Protein AF-0000000084686269 (afdb_homodimer)

Structure (mmCIF, N/CA/C/O backbone):
data_AF-0000000084686269-model_v1
#
loop_
_entity.id
_entity.type
_entity.pdbx_description
1 polymer 'Ester cyclase'
#
loop_
_atom_site.group_PDB
_atom_site.id
_atom_site.type_symbol
_atom_site.label_atom_id
_atom_site.label_alt_id
_atom_site.label_comp_id
_atom_site.label_asym_id
_atom_site.label_entity_id
_atom_site.label_seq_id
_atom_site.pdbx_PDB_ins_code
_atom_site.Cartn_x
_atom_site.Cartn_y
_atom_site.Cartn_z
_atom_site.occupancy
_atom_site.B_iso_or_equiv
_atom_site.auth_seq_id
_atom_site.auth_comp_id
_atom_site.auth_asym_id
_atom_site.auth_atom_id
_atom_site.pdbx_PDB_model_num
ATOM 1 N N . MET A 1 1 ? 24.312 9.367 2.143 1 70.44 1 MET A N 1
ATOM 2 C CA . MET A 1 1 ? 23.281 9.992 1.316 1 70.44 1 MET A CA 1
ATOM 3 C C . MET A 1 1 ? 21.922 9.328 1.548 1 70.44 1 MET A C 1
ATOM 5 O O . MET A 1 1 ? 20.938 10.016 1.805 1 70.44 1 MET A O 1
ATOM 9 N N . SER A 1 2 ? 22.016 8.039 1.774 1 86.06 2 SER A N 1
ATOM 10 C CA . SER A 1 2 ? 20.766 7.332 1.997 1 86.06 2 SER A CA 1
ATOM 11 C C . SER A 1 2 ? 20.219 7.586 3.4 1 86.06 2 SER A C 1
ATOM 13 O O . SER A 1 2 ? 19.031 7.883 3.572 1 86.06 2 SER A O 1
ATOM 15 N N . GLU A 1 3 ? 21.141 7.805 4.383 1 93.5 3 GLU A N 1
ATOM 16 C CA . GLU A 1 3 ? 20.688 7.988 5.758 1 93.5 3 GLU A CA 1
ATOM 17 C C . GLU A 1 3 ? 20.156 9.406 5.98 1 93.5 3 GLU A C 1
ATOM 19 O O . GLU A 1 3 ? 19.234 9.609 6.77 1 93.5 3 GLU A O 1
ATOM 24 N N . VAL A 1 4 ? 20.828 10.352 5.289 1 96.12 4 VAL A N 1
ATOM 25 C CA . VAL A 1 4 ? 20.344 11.727 5.375 1 96.12 4 VAL A CA 1
ATOM 26 C C . VAL A 1 4 ? 18.922 11.82 4.836 1 96.12 4 VAL A C 1
ATOM 28 O O . VAL A 1 4 ? 18.062 12.445 5.457 1 96.12 4 VAL A O 1
ATOM 31 N N . ASN A 1 5 ? 18.672 11.227 3.672 1 97.75 5 ASN A N 1
ATOM 32 C CA . ASN A 1 5 ? 17.328 11.219 3.094 1 97.75 5 ASN A CA 1
ATOM 33 C C . ASN A 1 5 ? 16.328 10.539 4.016 1 97.75 5 ASN A C 1
ATOM 35 O O . ASN A 1 5 ? 15.195 11.008 4.16 1 97.75 5 ASN A O 1
ATOM 39 N N . LYS A 1 6 ? 16.75 9.414 4.609 1 98.25 6 LYS A N 1
ATOM 40 C CA . LYS A 1 6 ? 15.867 8.711 5.551 1 98.25 6 LYS A CA 1
ATOM 41 C C . LYS A 1 6 ? 15.484 9.617 6.715 1 98.25 6 LYS A C 1
ATOM 43 O O . LYS A 1 6 ? 14.328 9.625 7.145 1 98.25 6 LYS A O 1
ATOM 48 N N . LYS A 1 7 ? 16.438 10.305 7.25 1 98 7 LYS A N 1
ATOM 49 C CA . LYS A 1 7 ? 16.188 11.219 8.359 1 98 7 LYS A CA 1
ATOM 50 C C . LYS A 1 7 ? 15.203 12.312 7.957 1 98 7 LYS A C 1
ATOM 52 O O . LYS A 1 7 ? 14.328 12.68 8.742 1 98 7 LYS A O 1
ATOM 57 N N . ILE A 1 8 ? 15.352 12.852 6.754 1 98.19 8 ILE A N 1
ATOM 58 C CA . ILE A 1 8 ? 14.453 13.883 6.242 1 98.19 8 ILE A CA 1
ATOM 59 C C . ILE A 1 8 ? 13.023 13.336 6.203 1 98.19 8 ILE A C 1
ATOM 61 O O . ILE A 1 8 ? 12.086 14.023 6.617 1 98.19 8 ILE A O 1
ATOM 65 N N . VAL A 1 9 ? 12.852 12.117 5.766 1 98.56 9 VAL A N 1
ATOM 66 C CA . VAL A 1 9 ? 11.531 11.492 5.691 1 98.56 9 VAL A CA 1
ATOM 67 C C . VAL A 1 9 ? 10.961 11.328 7.094 1 98.56 9 VAL A C 1
ATOM 69 O O . VAL A 1 9 ? 9.789 11.641 7.332 1 98.56 9 VAL A O 1
ATOM 72 N N . ARG A 1 10 ? 11.781 10.844 8.023 1 98.31 10 ARG A N 1
ATOM 73 C CA . ARG A 1 10 ? 11.305 10.688 9.398 1 98.31 10 ARG A CA 1
ATOM 74 C C . ARG A 1 10 ? 10.891 12.031 9.984 1 98.31 10 ARG A C 1
ATOM 76 O O . ARG A 1 10 ? 9.906 12.117 10.727 1 98.31 10 ARG A O 1
ATOM 83 N N . GLU A 1 11 ? 11.617 13.07 9.648 1 98.19 11 GLU A N 1
ATOM 84 C CA . GLU A 1 11 ? 11.289 14.414 10.133 1 98.19 11 GLU A CA 1
ATOM 85 C C . GLU A 1 11 ? 9.953 14.891 9.578 1 98.19 11 GLU A C 1
ATOM 87 O O . GLU A 1 11 ? 9.18 15.539 10.281 1 98.19 11 GLU A O 1
ATOM 92 N N . PHE A 1 12 ? 9.742 14.617 8.289 1 98.56 12 PHE A N 1
ATOM 93 C CA . PHE A 1 12 ? 8.469 14.992 7.68 1 98.56 12 PHE A CA 1
ATOM 94 C C . PHE A 1 12 ? 7.301 14.367 8.43 1 98.56 12 PHE A C 1
ATOM 96 O O . PHE A 1 12 ? 6.359 15.062 8.82 1 98.56 12 PHE A O 1
ATOM 103 N N . PHE A 1 13 ? 7.363 13.094 8.719 1 97.94 13 PHE A N 1
ATOM 104 C CA . PHE A 1 13 ? 6.27 12.398 9.391 1 97.94 13 PHE A CA 1
ATOM 105 C C . PHE A 1 13 ? 6.164 12.836 10.844 1 97.94 13 PHE A C 1
ATOM 107 O O . PHE A 1 13 ? 5.062 12.914 11.398 1 97.94 13 PHE A O 1
ATOM 114 N N . ALA A 1 14 ? 7.32 13.125 11.492 1 97.5 14 ALA A N 1
ATOM 115 C CA . ALA A 1 14 ? 7.285 13.648 12.852 1 97.5 14 ALA A CA 1
ATOM 116 C C . ALA A 1 14 ? 6.555 14.984 12.906 1 97.5 14 ALA A C 1
ATOM 118 O O . ALA A 1 14 ? 5.762 15.227 13.82 1 97.5 14 ALA A O 1
ATOM 119 N N . ALA A 1 15 ? 6.824 15.836 11.938 1 97.69 15 ALA A N 1
ATOM 120 C CA . ALA A 1 15 ? 6.137 17.109 11.844 1 97.69 15 ALA A CA 1
ATOM 121 C C . ALA A 1 15 ? 4.637 16.922 11.648 1 97.69 15 ALA A C 1
ATOM 123 O O . ALA A 1 15 ? 3.822 17.594 12.281 1 97.69 15 ALA A O 1
ATOM 124 N N . MET A 1 16 ? 4.266 16.016 10.781 1 96.25 16 MET A N 1
ATOM 125 C CA . MET A 1 16 ? 2.867 15.703 10.508 1 96.25 16 MET A CA 1
ATOM 126 C C . MET A 1 16 ? 2.158 15.227 11.773 1 96.25 16 MET A C 1
ATOM 128 O O . MET A 1 16 ? 1.099 15.75 12.125 1 96.25 16 MET A O 1
ATOM 132 N N . ASP A 1 17 ? 2.764 14.297 12.469 1 95.44 17 ASP A N 1
ATOM 133 C CA . ASP A 1 17 ? 2.156 13.688 13.641 1 95.44 17 ASP A CA 1
ATOM 134 C C . ASP A 1 17 ? 1.976 14.711 14.766 1 95.44 17 ASP A C 1
ATOM 136 O O . ASP A 1 17 ? 1.055 14.594 15.57 1 95.44 17 ASP A O 1
ATOM 140 N N . SER A 1 18 ? 2.801 15.742 14.805 1 95.31 18 SER A N 1
ATOM 141 C CA . SER A 1 18 ? 2.762 16.766 15.844 1 95.31 18 SER A CA 1
ATOM 142 C C . SER A 1 18 ? 2.057 18.031 15.352 1 95.31 18 SER A C 1
ATOM 144 O O . SER A 1 18 ? 2.113 19.062 16.016 1 95.31 18 SER A O 1
ATOM 146 N N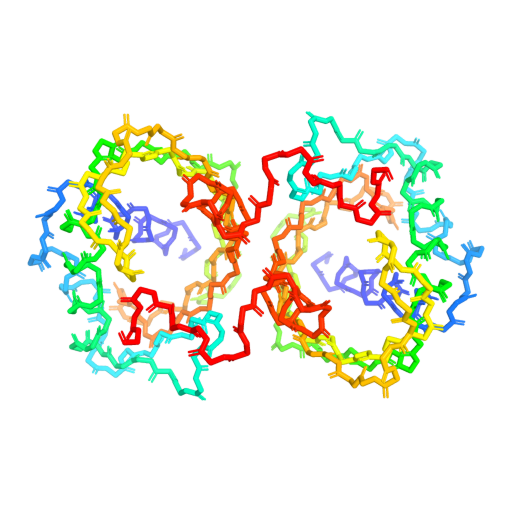 . LYS A 1 19 ? 1.555 17.953 14.172 1 94.75 19 LYS A N 1
ATOM 147 C CA . LYS A 1 19 ? 0.79 19.031 13.555 1 94.75 19 LYS A CA 1
ATOM 148 C C . LYS A 1 19 ? 1.637 20.297 13.422 1 94.75 19 LYS A C 1
ATOM 150 O O . LYS A 1 19 ? 1.14 21.406 13.617 1 94.75 19 LYS A O 1
ATOM 155 N N . ARG A 1 20 ? 2.885 20.109 13.273 1 97.19 20 ARG A N 1
ATOM 156 C CA . ARG A 1 20 ? 3.779 21.219 12.945 1 97.19 20 ARG A CA 1
ATOM 157 C C . ARG A 1 20 ? 3.766 21.5 11.445 1 97.19 20 ARG A C 1
ATOM 159 O O . ARG A 1 20 ? 4.727 21.188 10.734 1 97.19 20 ARG A O 1
ATOM 166 N N . PHE A 1 21 ? 2.74 22.141 10.984 1 97.19 21 PHE A N 1
ATOM 167 C CA . PHE A 1 21 ? 2.43 22.25 9.562 1 97.19 21 PHE A CA 1
ATOM 168 C C . PHE A 1 21 ? 3.465 23.109 8.852 1 97.19 21 PHE A C 1
ATOM 170 O O . PHE A 1 21 ? 3.795 22.859 7.688 1 97.19 21 PHE A O 1
ATOM 177 N N . ASP A 1 22 ? 3.969 24.141 9.516 1 97.88 22 ASP A N 1
ATOM 178 C CA . ASP A 1 22 ? 5.004 24.953 8.891 1 97.88 22 ASP A CA 1
ATOM 179 C C . ASP A 1 22 ? 6.262 24.125 8.625 1 97.88 22 ASP A C 1
ATOM 181 O O . ASP A 1 22 ? 6.855 24.234 7.547 1 97.88 22 ASP A O 1
ATOM 185 N N . ASP A 1 23 ? 6.664 23.328 9.602 1 98.12 23 ASP A N 1
ATOM 186 C CA . ASP A 1 23 ? 7.812 22.438 9.438 1 98.12 23 ASP A CA 1
ATOM 187 C C . ASP A 1 23 ? 7.586 21.453 8.297 1 98.12 23 ASP A C 1
ATOM 189 O O . ASP A 1 23 ? 8.484 21.188 7.5 1 98.12 23 ASP A O 1
ATOM 193 N N . MET A 1 24 ? 6.383 20.859 8.234 1 98 24 MET A N 1
ATOM 194 C CA . MET A 1 24 ? 6.023 19.938 7.16 1 98 24 MET A CA 1
ATOM 195 C C . MET A 1 24 ? 6.18 20.594 5.797 1 98 24 MET A C 1
ATOM 197 O O . MET A 1 24 ? 6.816 20.047 4.898 1 98 24 MET A O 1
ATOM 201 N N . ARG A 1 25 ? 5.566 21.75 5.719 1 98.38 25 ARG A N 1
ATOM 202 C CA . ARG A 1 25 ? 5.574 22.484 4.461 1 98.38 25 ARG A CA 1
ATOM 203 C C . ARG A 1 25 ? 7 22.797 4.012 1 98.38 25 ARG A C 1
ATOM 205 O O . ARG A 1 25 ? 7.312 22.719 2.822 1 98.38 25 ARG A O 1
ATOM 212 N N . ASP A 1 26 ? 7.855 23.141 4.918 1 98.38 26 ASP A N 1
ATOM 213 C CA . ASP A 1 26 ? 9.234 23.5 4.629 1 98.38 26 ASP A CA 1
ATOM 214 C C . ASP A 1 26 ? 10.023 22.312 4.102 1 98.38 26 ASP A C 1
ATOM 216 O O . ASP A 1 26 ? 11.102 22.469 3.523 1 98.38 26 ASP A O 1
ATOM 220 N N . LEU A 1 27 ? 9.523 21.109 4.312 1 98.75 27 LEU A N 1
ATOM 221 C CA . LEU A 1 27 ? 10.211 19.891 3.875 1 98.75 27 LEU A CA 1
ATOM 222 C C . LEU A 1 27 ? 9.703 19.438 2.512 1 98.75 27 LEU A C 1
ATOM 224 O O . LEU A 1 27 ? 10.18 18.453 1.963 1 98.75 27 LEU A O 1
ATOM 228 N N . LEU A 1 28 ? 8.781 20.172 1.937 1 98.81 28 LEU A N 1
ATOM 229 C CA . LEU A 1 28 ? 8.273 19.875 0.599 1 98.81 28 LEU A CA 1
ATOM 230 C C . LEU A 1 28 ? 8.922 20.797 -0.435 1 98.81 28 LEU A C 1
ATOM 232 O O . LEU A 1 28 ? 9.016 22 -0.223 1 98.81 28 LEU A O 1
ATOM 236 N N . HIS A 1 29 ? 9.375 20.25 -1.506 1 98.81 29 HIS A N 1
ATOM 237 C CA . HIS A 1 29 ? 9.922 21 -2.623 1 98.81 29 HIS A CA 1
ATOM 238 C C . HIS A 1 29 ? 8.852 21.859 -3.283 1 98.81 29 HIS A C 1
ATOM 240 O O . HIS A 1 29 ? 7.688 21.469 -3.359 1 98.81 29 HIS A O 1
ATOM 246 N N . PRO A 1 30 ? 9.164 23.047 -3.863 1 98.44 30 PRO A N 1
ATOM 247 C CA . PRO A 1 30 ? 8.18 23.875 -4.551 1 98.44 30 PRO A CA 1
ATOM 248 C C . PRO A 1 30 ? 7.488 23.141 -5.703 1 98.44 30 PRO A C 1
ATOM 250 O O . PRO A 1 30 ? 6.328 23.422 -6.012 1 98.44 30 PRO A O 1
ATOM 253 N N . ASP A 1 31 ? 8.156 22.188 -6.289 1 98.44 31 ASP A N 1
ATOM 254 C CA . ASP A 1 31 ? 7.602 21.422 -7.398 1 98.44 31 ASP A CA 1
ATOM 255 C C . ASP A 1 31 ? 7.082 20.062 -6.918 1 98.44 31 ASP A C 1
ATOM 257 O O . ASP A 1 31 ? 7 19.109 -7.699 1 98.44 31 ASP A O 1
ATOM 261 N N . HIS A 1 32 ? 6.816 19.969 -5.672 1 98.69 32 HIS A N 1
ATOM 262 C CA . HIS A 1 32 ? 6.375 18.719 -5.035 1 98.69 32 HIS A CA 1
ATOM 263 C C . HIS A 1 32 ? 5.145 18.156 -5.734 1 98.69 32 HIS A C 1
ATOM 265 O O . HIS A 1 32 ? 4.227 18.906 -6.086 1 98.69 32 HIS A O 1
ATOM 271 N N . LEU A 1 33 ? 5.121 16.812 -5.93 1 98.44 33 LEU A N 1
ATOM 272 C CA . LEU A 1 33 ? 3.977 16.047 -6.426 1 98.44 33 LEU A CA 1
ATOM 273 C C . LEU A 1 33 ? 3.682 14.859 -5.527 1 98.44 33 LEU A C 1
ATOM 275 O O . LEU A 1 33 ? 4.586 14.086 -5.191 1 98.44 33 LEU A O 1
ATOM 279 N N . PHE A 1 34 ? 2.455 14.789 -5.121 1 97.56 34 PHE A N 1
ATOM 280 C CA . PHE A 1 34 ? 2.006 13.711 -4.246 1 97.56 34 PHE A CA 1
ATOM 281 C C . PHE A 1 34 ? 1.005 12.812 -4.965 1 97.56 34 PHE A C 1
ATOM 283 O O . PHE A 1 34 ? -0.113 13.242 -5.266 1 97.56 34 PHE A O 1
ATOM 290 N N . HIS A 1 35 ? 1.422 11.555 -5.246 1 94.94 35 HIS A N 1
ATOM 291 C CA . HIS A 1 35 ? 0.573 10.555 -5.883 1 94.94 35 HIS A CA 1
ATOM 292 C C . HIS A 1 35 ? -0.172 9.727 -4.848 1 94.94 35 HIS A C 1
ATOM 294 O O . HIS A 1 35 ? 0.408 8.828 -4.23 1 94.94 35 HIS A O 1
ATOM 300 N N . LEU A 1 36 ? -1.434 10.055 -4.598 1 86.38 36 LEU A N 1
ATOM 301 C CA . LEU A 1 36 ? -2.316 9.344 -3.68 1 86.38 36 LEU A CA 1
ATOM 302 C C . LEU A 1 36 ? -3.133 8.289 -4.422 1 86.38 36 LEU A C 1
ATOM 304 O O . LEU A 1 36 ? -3.549 8.5 -5.562 1 86.38 36 LEU A O 1
ATOM 308 N N . PRO A 1 37 ? -3.328 7.152 -3.676 1 78 37 PRO A N 1
ATOM 309 C CA . PRO A 1 37 ? -4.215 6.176 -4.309 1 78 37 PRO A CA 1
ATOM 310 C C . PRO A 1 37 ? -5.574 6.77 -4.676 1 78 37 PRO A C 1
ATOM 312 O O . PRO A 1 37 ? -6.121 7.582 -3.928 1 78 37 PRO A O 1
ATOM 315 N N . MET A 1 38 ? -6.133 6.488 -5.801 1 70.62 38 MET A N 1
ATOM 316 C CA . MET A 1 38 ? -7.461 6.828 -6.297 1 70.62 38 MET A CA 1
ATOM 317 C C . MET A 1 38 ? -7.492 8.258 -6.836 1 70.62 38 MET A C 1
ATOM 319 O O . MET A 1 38 ? -8.461 8.656 -7.488 1 70.62 38 MET A O 1
ATOM 323 N N . ALA A 1 39 ? -6.371 9.078 -6.469 1 77.5 39 ALA A N 1
ATOM 324 C CA . ALA A 1 39 ? -6.348 10.422 -7.043 1 77.5 39 ALA A CA 1
ATOM 325 C C . ALA A 1 39 ? -6.039 10.367 -8.539 1 77.5 39 ALA A C 1
ATOM 327 O O . ALA A 1 39 ? -5.148 9.633 -8.969 1 77.5 39 ALA A O 1
ATOM 328 N N . LYS A 1 40 ? -6.762 11.086 -9.312 1 79.5 40 LYS A N 1
ATOM 329 C CA . LYS A 1 40 ? -6.586 11.094 -10.766 1 79.5 40 LYS A CA 1
ATOM 330 C C . LYS A 1 40 ? -5.297 11.812 -11.156 1 79.5 40 LYS A C 1
ATOM 332 O O . LYS A 1 40 ? -4.648 11.438 -12.133 1 79.5 40 LYS A O 1
ATOM 337 N N . GLU A 1 41 ? -4.988 12.836 -10.422 1 89.19 41 GLU A N 1
ATOM 338 C CA . GLU A 1 41 ? -3.783 13.633 -10.633 1 89.19 41 GLU A CA 1
ATOM 339 C C . GLU A 1 41 ? -3.01 13.812 -9.328 1 89.19 41 GLU A C 1
ATOM 341 O O . GLU A 1 41 ? -3.6 13.828 -8.25 1 89.19 41 GLU A O 1
ATOM 346 N N . PRO A 1 42 ? -1.721 13.922 -9.5 1 95 42 PRO A N 1
ATOM 347 C CA . PRO A 1 42 ? -0.965 14.188 -8.273 1 95 42 PRO A CA 1
ATOM 348 C C . PRO A 1 42 ? -1.319 15.531 -7.645 1 95 42 PRO A C 1
ATOM 350 O O . PRO A 1 42 ? -1.67 16.484 -8.352 1 95 42 PRO A O 1
ATOM 353 N N . LEU A 1 43 ? -1.253 15.586 -6.355 1 95.12 43 LEU A N 1
ATOM 354 C CA . LEU A 1 43 ? -1.426 16.828 -5.629 1 95.12 43 LEU A CA 1
ATOM 355 C C . LEU A 1 43 ? -0.132 17.641 -5.625 1 95.12 43 LEU A C 1
ATOM 357 O O . LEU A 1 43 ? 0.954 17.078 -5.457 1 95.12 43 LEU A O 1
ATOM 361 N N . ASP A 1 44 ? -0.326 18.922 -5.809 1 96.94 44 ASP A N 1
ATOM 362 C CA . ASP A 1 44 ? 0.844 19.766 -5.621 1 96.94 44 ASP A CA 1
ATOM 363 C C . ASP A 1 44 ? 1.057 20.094 -4.145 1 96.94 44 ASP A C 1
ATOM 365 O O . ASP A 1 44 ? 0.338 19.594 -3.283 1 96.94 44 ASP A O 1
ATOM 369 N N . LYS A 1 45 ? 2.09 20.875 -3.934 1 98.06 45 LYS A N 1
ATOM 370 C CA . LYS A 1 45 ? 2.516 21.188 -2.574 1 98.06 45 LYS A CA 1
ATOM 371 C C . LYS A 1 45 ? 1.357 21.75 -1.752 1 98.06 45 LYS A C 1
ATOM 373 O O . LYS A 1 45 ? 1.073 21.25 -0.657 1 98.06 45 LYS A O 1
ATOM 378 N N . ASP A 1 46 ? 0.612 22.75 -2.217 1 97.19 46 ASP A N 1
ATOM 379 C CA . ASP A 1 46 ? -0.475 23.375 -1.479 1 97.19 46 ASP A CA 1
ATOM 380 C C . ASP A 1 46 ? -1.622 22.406 -1.241 1 97.19 46 ASP A C 1
ATOM 382 O O . ASP A 1 46 ? -2.158 22.328 -0.133 1 97.19 46 ASP A O 1
ATOM 386 N N . ALA A 1 47 ? -1.951 21.672 -2.25 1 94.88 47 ALA A N 1
ATOM 387 C CA . ALA A 1 47 ? -3.041 20.719 -2.131 1 94.88 47 ALA A CA 1
ATOM 388 C C . ALA A 1 47 ? -2.693 19.609 -1.13 1 94.88 47 ALA A C 1
ATOM 390 O O . ALA A 1 47 ? -3.557 19.156 -0.376 1 94.88 47 ALA A O 1
ATOM 391 N N . HIS A 1 48 ? -1.448 19.109 -1.173 1 96.44 48 HIS A N 1
ATOM 392 C CA . HIS A 1 48 ? -1.002 18.125 -0.194 1 96.44 48 HIS A CA 1
ATOM 393 C C . HIS A 1 48 ? -1.17 18.641 1.229 1 96.44 48 HIS A C 1
ATOM 395 O O . HIS A 1 48 ? -1.67 17.922 2.102 1 96.44 48 HIS A O 1
ATOM 401 N N . MET A 1 49 ? -0.814 19.906 1.458 1 96.5 49 MET A N 1
ATOM 402 C CA . MET A 1 49 ? -0.925 20.5 2.787 1 96.5 49 MET A CA 1
ATOM 403 C C . MET A 1 49 ? -2.385 20.609 3.211 1 96.5 49 MET A C 1
ATOM 405 O O . MET A 1 49 ? -2.736 20.281 4.344 1 96.5 49 MET A O 1
ATOM 409 N N . ILE A 1 50 ? -3.242 21.031 2.318 1 93.94 50 ILE A N 1
ATOM 410 C CA . ILE A 1 50 ? -4.664 21.172 2.613 1 93.94 50 ILE A CA 1
ATOM 411 C C . ILE A 1 50 ? -5.254 19.812 2.969 1 93.94 50 ILE A C 1
ATOM 413 O O . ILE A 1 50 ? -6.008 19.688 3.939 1 93.94 50 ILE A O 1
ATOM 417 N N . MET A 1 51 ? -4.891 18.844 2.229 1 91.62 51 MET A N 1
ATOM 418 C CA . MET A 1 51 ? -5.367 17.484 2.479 1 91.62 51 MET A CA 1
ATOM 419 C C . MET A 1 51 ? -4.957 17.016 3.869 1 91.62 51 MET A C 1
ATOM 421 O O . MET A 1 51 ? -5.773 16.469 4.609 1 91.62 51 MET A O 1
ATOM 425 N N . ASN A 1 52 ? -3.695 17.141 4.168 1 93.88 52 ASN A N 1
ATOM 426 C CA . ASN A 1 52 ? -3.197 16.719 5.473 1 93.88 52 ASN A CA 1
ATOM 427 C C . ASN A 1 52 ? -3.926 17.438 6.605 1 93.88 52 ASN A C 1
ATOM 429 O O . ASN A 1 52 ? -4.293 16.812 7.605 1 93.88 52 ASN A O 1
ATOM 433 N N . MET A 1 53 ? -4.148 18.719 6.445 1 93 53 MET A N 1
ATOM 434 C CA . MET A 1 53 ? -4.836 19.484 7.473 1 93 53 MET A CA 1
ATOM 435 C C . MET A 1 53 ? -6.277 19.016 7.633 1 93 53 MET A C 1
ATOM 437 O O . MET A 1 53 ? -6.777 18.922 8.758 1 93 53 MET A O 1
ATOM 441 N N . LYS A 1 54 ? -6.934 18.734 6.551 1 89.12 54 LYS A N 1
ATOM 442 C CA . LYS A 1 54 ? -8.289 18.188 6.609 1 89.12 54 LYS A CA 1
ATOM 443 C C . LYS A 1 54 ? -8.312 16.844 7.332 1 89.12 54 LYS A C 1
ATOM 445 O O . LYS A 1 54 ? -9.195 16.594 8.148 1 89.12 54 LYS A O 1
ATOM 450 N N . LEU A 1 55 ? -7.34 15.977 6.969 1 89.44 55 LEU A N 1
ATOM 451 C CA . LEU A 1 55 ? -7.246 14.68 7.625 1 89.44 55 LEU A CA 1
ATOM 452 C C . LEU A 1 55 ? -7.066 14.836 9.133 1 89.44 55 LEU A C 1
ATOM 454 O O . LEU A 1 55 ? -7.629 14.07 9.914 1 89.44 55 LEU A O 1
ATOM 458 N N . GLN A 1 56 ? -6.359 15.789 9.523 1 92.25 56 GLN A N 1
ATOM 459 C CA . GLN A 1 56 ? -6.062 15.984 10.945 1 92.25 56 GLN A CA 1
ATOM 460 C C . GLN A 1 56 ? -7.258 16.578 11.68 1 92.25 56 GLN A C 1
ATOM 462 O O . GLN A 1 56 ? -7.289 16.609 12.906 1 92.25 56 GLN A O 1
ATOM 467 N N . GLU A 1 57 ? -8.219 17.078 10.906 1 90.94 57 GLU A N 1
ATOM 468 C CA . GLU A 1 57 ? -9.5 17.469 11.5 1 90.94 57 GLU A CA 1
ATOM 469 C C . GLU A 1 57 ? -10.391 16.25 11.719 1 90.94 57 GLU A C 1
ATOM 471 O O . GLU A 1 57 ? -11.242 16.25 12.609 1 90.94 57 GLU A O 1
ATOM 476 N N . LEU A 1 58 ? -10.195 15.305 10.938 1 90 58 LEU A N 1
ATOM 477 C CA . LEU A 1 58 ? -11.016 14.102 10.961 1 90 58 LEU A CA 1
ATOM 478 C C . LEU A 1 58 ? -10.484 13.094 11.977 1 90 58 LEU A C 1
ATOM 480 O O . LEU A 1 58 ? -11.242 12.305 12.531 1 90 58 LEU A O 1
ATOM 484 N N . MET A 1 59 ? -9.195 13.109 12.133 1 93 59 MET A N 1
ATOM 485 C CA . MET A 1 59 ? -8.523 12.109 12.953 1 93 59 MET A CA 1
ATOM 486 C C . MET A 1 59 ? -7.637 12.773 14.008 1 93 59 MET A C 1
ATOM 488 O O . MET A 1 59 ? -7.145 13.883 13.797 1 93 59 MET A O 1
ATOM 492 N N . THR A 1 60 ? -7.41 12.047 15.133 1 94.88 60 THR A N 1
ATOM 493 C CA . THR A 1 60 ? -6.504 12.508 16.188 1 94.88 60 THR A CA 1
ATOM 494 C C . THR A 1 60 ? -5.73 11.336 16.781 1 94.88 60 THR A C 1
ATOM 496 O O . THR A 1 60 ? -5.836 10.203 16.297 1 94.88 60 THR A O 1
ATOM 499 N N . ASP A 1 61 ? -4.84 11.609 17.688 1 96.12 61 ASP A N 1
ATOM 500 C CA . ASP A 1 61 ? -4.066 10.609 18.422 1 96.12 61 ASP A CA 1
ATOM 501 C C . ASP A 1 61 ? -3.195 9.789 17.469 1 96.12 61 ASP A C 1
ATOM 503 O O . ASP A 1 61 ? -3.203 8.562 17.516 1 96.12 61 ASP A O 1
ATOM 507 N N . PHE A 1 62 ? -2.535 10.484 16.641 1 96.19 62 PHE A N 1
ATOM 508 C CA . PHE A 1 62 ? -1.682 9.812 15.672 1 96.19 62 PHE A CA 1
ATOM 509 C C . PHE A 1 62 ? -0.533 9.094 16.359 1 96.19 62 PHE A C 1
ATOM 511 O O . PHE A 1 62 ? 0.224 9.703 17.125 1 96.19 62 PHE A O 1
ATOM 518 N N . ASP A 1 63 ? -0.478 7.879 16.188 1 97 63 ASP A N 1
ATOM 519 C CA . ASP A 1 63 ? 0.608 7.02 16.641 1 97 63 ASP A CA 1
ATOM 520 C C . ASP A 1 63 ? 1.2 6.215 15.492 1 97 63 ASP A C 1
ATOM 522 O O . ASP A 1 63 ? 0.647 5.184 15.102 1 97 63 ASP A O 1
ATOM 526 N N . ARG A 1 64 ? 2.391 6.66 14.977 1 97.19 64 ARG A N 1
ATOM 527 C CA . ARG A 1 64 ? 3.031 6.09 13.797 1 97.19 64 ARG A CA 1
ATOM 528 C C . ARG A 1 64 ? 4.262 5.277 14.188 1 97.19 64 ARG A C 1
ATOM 530 O O . ARG A 1 64 ? 5.047 5.691 15.039 1 97.19 64 ARG A O 1
ATOM 537 N N . HIS A 1 65 ? 4.383 4.145 13.648 1 96.5 65 HIS A N 1
ATOM 538 C CA . HIS A 1 65 ? 5.543 3.287 13.859 1 96.5 65 HIS A CA 1
ATOM 539 C C . HIS A 1 65 ? 6.18 2.887 12.531 1 96.5 65 HIS A C 1
ATOM 541 O O . HIS A 1 65 ? 5.496 2.391 11.633 1 96.5 65 HIS A O 1
ATOM 547 N N . PHE A 1 66 ? 7.512 3.1 12.43 1 96.94 66 PHE A N 1
ATOM 548 C CA . PHE A 1 66 ? 8.273 2.672 11.266 1 96.94 66 PHE A CA 1
ATOM 549 C C . PHE A 1 66 ? 8.773 1.243 11.438 1 96.94 66 PHE A C 1
ATOM 551 O O . PHE A 1 66 ? 9.461 0.935 12.406 1 96.94 66 PHE A O 1
ATOM 558 N N . TYR A 1 67 ? 8.492 0.436 10.562 1 97.12 67 TYR A N 1
ATOM 559 C CA . TYR A 1 67 ? 9 -0.931 10.594 1 97.12 67 TYR A CA 1
ATOM 560 C C . TYR A 1 67 ? 10.234 -1.077 9.711 1 97.12 67 TYR A C 1
ATOM 562 O O . TYR A 1 67 ? 11.109 -1.892 9.984 1 97.12 67 TYR A O 1
ATOM 570 N N . ASP A 1 68 ? 10.242 -0.344 8.594 1 97.44 68 ASP A N 1
ATOM 571 C CA . ASP A 1 68 ? 11.344 -0.401 7.637 1 97.44 68 ASP A CA 1
ATOM 572 C C . ASP A 1 68 ? 11.57 0.958 6.977 1 97.44 68 ASP A C 1
ATOM 574 O O . ASP A 1 68 ? 10.625 1.714 6.758 1 97.44 68 ASP A O 1
ATOM 578 N N . GLN A 1 69 ? 12.766 1.223 6.738 1 98.12 69 GLN A N 1
ATOM 579 C CA . GLN A 1 69 ? 13.133 2.262 5.785 1 98.12 69 GLN A CA 1
ATOM 580 C C . GLN A 1 69 ? 14.219 1.771 4.824 1 98.12 69 GLN A C 1
ATOM 582 O O . GLN A 1 69 ? 15.266 1.287 5.258 1 98.12 69 GLN A O 1
ATOM 587 N N . ILE A 1 70 ? 13.922 1.759 3.598 1 98.12 70 ILE A N 1
ATOM 588 C CA . ILE A 1 70 ? 14.781 1.328 2.5 1 98.12 70 ILE A CA 1
ATOM 589 C C . ILE A 1 70 ? 15.07 2.51 1.578 1 98.12 70 ILE A C 1
ATOM 591 O O . ILE A 1 70 ? 14.172 3.283 1.247 1 98.12 70 ILE A O 1
ATOM 595 N N . ALA A 1 71 ? 16.375 2.691 1.203 1 97.94 71 ALA A N 1
ATOM 596 C CA . ALA A 1 71 ? 16.703 3.83 0.351 1 97.94 71 ALA A CA 1
ATOM 597 C C . ALA A 1 71 ? 17.656 3.422 -0.768 1 97.94 71 ALA A C 1
ATOM 599 O O . ALA A 1 71 ? 18.547 2.596 -0.56 1 97.94 71 ALA A O 1
ATOM 600 N N . G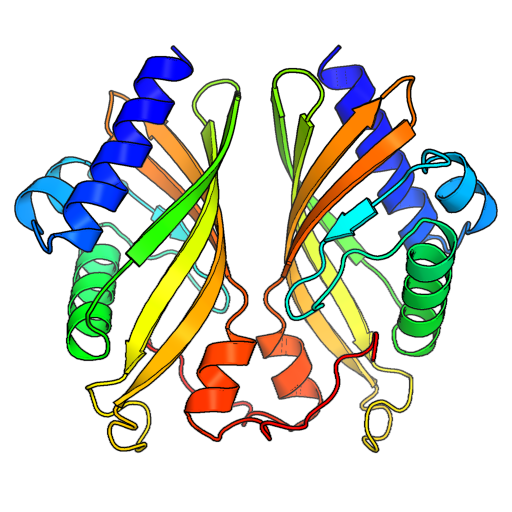LU A 1 72 ? 17.453 3.912 -1.884 1 97.31 72 GLU A N 1
ATOM 601 C CA . GLU A 1 72 ? 18.344 3.805 -3.041 1 97.31 72 GLU A CA 1
ATOM 602 C C . GLU A 1 72 ? 18.312 5.086 -3.873 1 97.31 72 GLU A C 1
ATOM 604 O O . GLU A 1 72 ? 17.25 5.551 -4.273 1 97.31 72 GLU A O 1
ATOM 609 N N . GLY A 1 73 ? 19.516 5.641 -4.172 1 96.12 73 GLY A N 1
ATOM 610 C CA . GLY A 1 73 ? 19.562 6.934 -4.836 1 96.12 73 GLY A CA 1
ATOM 611 C C . GLY A 1 73 ? 18.859 8.023 -4.055 1 96.12 73 GLY A C 1
ATOM 612 O O . GLY A 1 73 ? 19.172 8.273 -2.891 1 96.12 73 GLY A O 1
ATOM 613 N N . ASP A 1 74 ? 17.875 8.633 -4.711 1 97.62 74 ASP A N 1
ATOM 614 C CA . ASP A 1 74 ? 17.203 9.773 -4.102 1 97.62 74 ASP A CA 1
ATOM 615 C C . ASP A 1 74 ? 15.82 9.375 -3.578 1 97.62 74 ASP A C 1
ATOM 617 O O . ASP A 1 74 ? 15.023 10.234 -3.201 1 97.62 74 ASP A O 1
ATOM 621 N N . LYS A 1 75 ? 15.586 8.078 -3.541 1 98.5 75 LYS A N 1
ATOM 622 C CA . LYS A 1 75 ? 14.281 7.629 -3.078 1 98.5 75 LYS A CA 1
ATOM 623 C C . LYS A 1 75 ? 14.391 6.891 -1.747 1 98.5 75 LYS A C 1
ATOM 625 O O . LYS A 1 75 ? 15.328 6.125 -1.531 1 98.5 75 LYS A O 1
ATOM 630 N N . VAL A 1 76 ? 13.445 7.168 -0.852 1 98.75 76 VAL A N 1
ATOM 631 C CA . VAL A 1 76 ? 13.305 6.512 0.446 1 98.75 76 VAL A CA 1
ATOM 632 C C . VAL A 1 76 ? 11.938 5.844 0.544 1 98.75 76 VAL A C 1
ATOM 634 O O . VAL A 1 76 ? 10.914 6.461 0.235 1 98.75 76 VAL A O 1
ATOM 637 N N . VAL A 1 77 ? 11.961 4.582 0.92 1 98.75 77 VAL A N 1
ATOM 638 C CA . VAL A 1 77 ? 10.75 3.812 1.17 1 98.75 77 VAL A CA 1
ATOM 639 C C . VAL A 1 77 ? 10.547 3.633 2.674 1 98.75 77 VAL A C 1
ATOM 641 O O . VAL A 1 77 ? 11.484 3.271 3.391 1 98.75 77 VAL A O 1
ATOM 644 N N . SER A 1 78 ? 9.344 3.924 3.137 1 98.69 78 SER A N 1
ATOM 645 C CA . SER A 1 78 ? 9 3.727 4.543 1 98.69 78 SER A CA 1
ATOM 646 C C . SER A 1 78 ? 7.773 2.838 4.691 1 98.69 78 SER A C 1
ATOM 648 O O . SER A 1 78 ? 6.711 3.146 4.148 1 98.69 78 SER A O 1
ATOM 650 N N . ARG A 1 79 ? 7.941 1.714 5.309 1 98.44 79 ARG A N 1
ATOM 651 C CA . ARG A 1 79 ? 6.824 0.888 5.754 1 98.44 79 ARG A CA 1
ATOM 652 C C . ARG A 1 79 ? 6.422 1.233 7.184 1 98.44 79 ARG A C 1
ATOM 654 O O . ARG A 1 79 ? 7.262 1.227 8.086 1 98.44 79 ARG A O 1
ATOM 661 N N . MET A 1 80 ? 5.125 1.521 7.309 1 97.31 80 MET A N 1
ATOM 662 C CA . MET A 1 80 ? 4.703 2.02 8.609 1 97.31 80 MET A CA 1
ATOM 663 C C . MET A 1 80 ? 3.291 1.552 8.945 1 97.31 80 MET A C 1
ATOM 665 O O . MET A 1 80 ? 2.553 1.118 8.062 1 97.31 80 MET A O 1
ATOM 669 N N . LYS A 1 81 ? 2.986 1.583 10.188 1 95.38 81 LYS A N 1
ATOM 670 C CA . LYS A 1 81 ? 1.628 1.497 10.711 1 95.38 81 LYS A CA 1
ATOM 671 C C . LYS A 1 81 ? 1.228 2.791 11.414 1 95.38 81 LYS A C 1
ATOM 673 O O . LYS A 1 81 ? 2.041 3.404 12.109 1 95.38 81 LYS A O 1
ATOM 678 N N . LEU A 1 82 ? 0.014 3.207 11.188 1 95.69 82 LEU A N 1
ATOM 679 C CA . LEU A 1 82 ? -0.535 4.41 11.805 1 95.69 82 LEU A CA 1
ATOM 680 C C . LEU A 1 82 ? -1.819 4.094 12.562 1 95.69 82 LEU A C 1
ATOM 682 O O . LEU A 1 82 ? -2.764 3.545 11.992 1 95.69 82 LEU A O 1
ATOM 686 N N . ARG A 1 83 ? -1.802 4.246 13.867 1 96.44 83 ARG A N 1
ATOM 687 C CA . ARG A 1 83 ? -3.008 4.199 14.688 1 96.44 83 ARG A CA 1
ATOM 688 C C . ARG A 1 83 ? -3.551 5.602 14.938 1 96.44 83 ARG A C 1
ATOM 690 O O . ARG A 1 83 ? -2.797 6.512 15.289 1 96.44 83 ARG A O 1
ATOM 697 N N . MET A 1 84 ? -4.82 5.793 14.672 1 95.81 84 MET A N 1
ATOM 698 C CA . MET A 1 84 ? -5.453 7.094 14.875 1 95.81 84 MET A CA 1
ATOM 699 C C . MET A 1 84 ? -6.902 6.93 15.32 1 95.81 84 MET A C 1
ATOM 701 O O . MET A 1 84 ? -7.461 5.836 15.242 1 95.81 84 MET A O 1
ATOM 705 N N . LYS A 1 85 ? -7.473 7.996 15.836 1 96.38 85 LYS A N 1
ATOM 706 C CA . LYS A 1 85 ? -8.844 8.008 16.328 1 96.38 85 LYS A CA 1
ATOM 707 C C . LYS A 1 85 ? -9.75 8.836 15.422 1 96.38 85 LYS A C 1
ATOM 709 O O . LYS A 1 85 ? -9.406 9.969 15.07 1 96.38 85 LYS A O 1
ATOM 714 N N . HIS A 1 86 ? -10.906 8.289 15.094 1 94.44 86 HIS A N 1
ATOM 715 C CA . HIS A 1 86 ? -11.875 9 14.266 1 94.44 86 HIS A CA 1
ATOM 716 C C . HIS A 1 86 ? -12.703 9.969 15.094 1 94.44 86 HIS A C 1
ATOM 718 O O . HIS A 1 86 ? -13.539 9.547 15.898 1 94.44 86 HIS A O 1
ATOM 724 N N . VAL A 1 87 ? -12.578 11.312 14.75 1 94.88 87 VAL A N 1
ATOM 725 C CA . VAL A 1 87 ? -13.211 12.281 15.641 1 94.88 87 VAL A CA 1
ATOM 726 C C . VAL A 1 87 ? -14 13.297 14.812 1 94.88 87 VAL A C 1
ATOM 728 O O . VAL A 1 87 ? -14.672 14.172 15.375 1 94.88 87 VAL A O 1
ATOM 731 N N . GLY A 1 88 ? -13.875 13.25 13.508 1 92.69 88 GLY A N 1
ATOM 732 C CA . GLY A 1 88 ? -14.602 14.188 12.656 1 92.69 88 GLY A CA 1
ATOM 733 C C . GLY A 1 88 ? -15.609 13.508 11.75 1 92.69 88 GLY A C 1
ATOM 734 O O . GLY A 1 88 ? -15.531 12.297 11.523 1 92.69 88 GLY A O 1
ATOM 735 N N . GLU A 1 89 ? -16.547 14.352 11.281 1 89.62 89 GLU A N 1
ATOM 736 C CA . GLU A 1 89 ? -17.5 13.836 10.305 1 89.62 89 GLU A CA 1
ATOM 737 C C . GLU A 1 89 ? -16.844 13.586 8.953 1 89.62 89 GLU A C 1
ATOM 739 O O . GLU A 1 89 ? -16.031 14.391 8.5 1 89.62 89 GLU A O 1
ATOM 744 N N . PHE A 1 90 ? -17.125 12.43 8.359 1 84.25 90 PHE A N 1
ATOM 745 C CA . PHE A 1 90 ? -16.578 12.07 7.059 1 84.25 90 PHE A CA 1
ATOM 746 C C . PHE A 1 90 ? -17.641 11.414 6.191 1 84.25 90 PHE A C 1
ATOM 748 O O . PHE A 1 90 ? -18.219 10.391 6.57 1 84.25 90 PHE A O 1
ATOM 755 N N . ASN A 1 91 ? -17.875 12.023 5.062 1 81.25 91 ASN A N 1
ATOM 756 C CA . ASN A 1 91 ? -18.875 11.523 4.117 1 81.25 91 ASN A CA 1
ATOM 757 C C . ASN A 1 91 ? -20.188 11.211 4.809 1 81.25 91 ASN A C 1
ATOM 759 O O . ASN A 1 91 ? -20.766 10.141 4.602 1 81.25 91 ASN A O 1
ATOM 763 N N . GLY A 1 92 ? -20.609 12.062 5.707 1 84.19 92 GLY A N 1
ATOM 764 C CA . GLY A 1 92 ? -21.906 11.945 6.359 1 84.19 92 GLY A CA 1
ATOM 765 C C . GLY A 1 92 ? -21.875 11.031 7.57 1 84.19 92 GLY A C 1
ATOM 766 O O . GLY A 1 92 ? -22.891 10.875 8.258 1 84.19 92 GLY A O 1
ATOM 767 N N . VAL A 1 93 ? -20.797 10.477 7.816 1 86.38 93 VAL A N 1
ATOM 768 C CA . VAL A 1 93 ? -20.688 9.594 8.969 1 86.38 93 VAL A CA 1
ATOM 769 C C . VAL A 1 93 ? -20.156 10.383 10.172 1 86.38 93 VAL A C 1
ATOM 771 O O . VAL A 1 93 ? -19.094 11.008 10.102 1 86.38 93 VAL A O 1
ATOM 774 N N . ALA A 1 94 ? -20.922 10.359 11.227 1 92.44 94 ALA A N 1
ATOM 775 C CA . ALA A 1 94 ? -20.547 11.023 12.469 1 92.44 94 ALA A CA 1
ATOM 776 C C . ALA A 1 94 ? -19.281 10.398 13.062 1 92.44 94 ALA A C 1
ATOM 778 O O . ALA A 1 94 ? -18.953 9.242 12.758 1 92.44 94 ALA A O 1
ATOM 779 N N . PRO A 1 95 ? -18.594 11.156 13.883 1 93.75 95 PRO A N 1
ATOM 780 C CA . PRO A 1 95 ? -17.438 10.57 14.547 1 93.75 95 PRO A CA 1
ATOM 781 C C . PRO A 1 95 ? -17.766 9.297 15.32 1 93.75 95 PRO A C 1
ATOM 783 O O . PRO A 1 95 ? -18.75 9.273 16.078 1 93.75 95 PRO A O 1
ATOM 786 N N . THR A 1 96 ? -16.984 8.328 15.07 1 91.56 96 THR A N 1
ATOM 787 C CA . THR A 1 96 ? -17.203 7.066 15.773 1 91.56 96 THR A CA 1
ATOM 788 C C . THR A 1 96 ? -16.438 7.027 17.078 1 91.56 96 THR A C 1
ATOM 790 O O . THR A 1 96 ? -16.734 6.211 17.953 1 91.56 96 THR A O 1
ATOM 793 N N . ASN A 1 97 ? -15.406 7.828 17.188 1 95 97 ASN A N 1
ATOM 794 C CA . ASN A 1 97 ? -14.492 7.875 18.328 1 95 97 ASN A CA 1
ATOM 795 C C . ASN A 1 97 ? -13.773 6.543 18.516 1 95 97 ASN A C 1
ATOM 797 O O . ASN A 1 97 ? -13.43 6.176 19.641 1 95 97 ASN A O 1
ATOM 801 N N . GLU A 1 98 ? -13.664 5.824 17.453 1 92.94 98 GLU A N 1
ATOM 802 C CA . GLU A 1 98 ? -12.922 4.57 17.453 1 92.94 98 GLU A CA 1
ATOM 803 C C . GLU A 1 98 ? -11.523 4.758 16.859 1 92.94 98 GLU A C 1
ATOM 805 O O . GLU A 1 98 ? -11.305 5.656 16.047 1 92.94 98 GLU A O 1
ATOM 810 N N . TYR A 1 99 ? -10.609 3.865 17.359 1 95.81 99 TYR A N 1
ATOM 811 C CA . TYR A 1 99 ? -9.281 3.82 16.766 1 95.81 99 TYR A CA 1
ATOM 812 C C . TYR A 1 99 ? -9.266 2.941 15.523 1 95.81 99 TYR A C 1
ATOM 814 O O . TYR A 1 99 ? -9.969 1.928 15.461 1 95.81 99 TYR A O 1
ATOM 822 N N . VAL A 1 100 ? -8.539 3.424 14.578 1 93.19 100 VAL A N 1
ATOM 823 C CA . VAL A 1 100 ? -8.328 2.645 13.367 1 93.19 100 VAL A CA 1
ATOM 824 C C . VAL A 1 100 ? -6.832 2.498 13.102 1 93.19 100 VAL A C 1
ATOM 826 O O . VAL A 1 100 ? -6.051 3.402 13.406 1 93.19 100 VAL A O 1
ATOM 829 N N . ASP A 1 101 ? -6.465 1.359 12.641 1 93.06 101 ASP A N 1
ATOM 830 C CA . ASP A 1 101 ? -5.086 1.07 12.258 1 93.06 101 ASP A CA 1
ATOM 831 C C . ASP A 1 101 ? -4.949 0.953 10.742 1 93.06 101 ASP A C 1
ATOM 833 O O . ASP A 1 101 ? -5.727 0.247 10.102 1 93.06 101 ASP A O 1
ATOM 837 N N . LEU A 1 102 ? -3.943 1.667 10.258 1 92.56 102 LEU A N 1
ATOM 838 C CA . LEU A 1 102 ? -3.674 1.585 8.828 1 92.56 102 LEU A CA 1
ATOM 839 C C . LEU A 1 102 ? -2.24 1.136 8.562 1 92.56 102 LEU A C 1
ATOM 841 O O . LEU A 1 102 ? -1.317 1.553 9.273 1 92.56 102 LEU A O 1
ATOM 845 N N . ASP A 1 103 ? -2.104 0.229 7.633 1 93.38 103 ASP A N 1
ATOM 846 C CA . ASP A 1 103 ? -0.795 -0.127 7.094 1 93.38 103 ASP A CA 1
ATOM 847 C C . ASP A 1 103 ? -0.493 0.661 5.82 1 93.38 103 ASP A C 1
ATOM 849 O O . ASP A 1 103 ? -1.376 0.858 4.984 1 93.38 103 ASP A O 1
ATOM 853 N N . ALA A 1 104 ? 0.754 1.128 5.699 1 95.5 104 ALA A N 1
ATOM 854 C CA . ALA A 1 104 ? 1.097 1.942 4.539 1 95.5 104 ALA A CA 1
ATOM 855 C C . ALA A 1 104 ? 2.564 1.764 4.156 1 95.5 104 ALA A C 1
ATOM 857 O O . ALA A 1 104 ? 3.404 1.476 5.012 1 95.5 104 ALA A O 1
ATOM 858 N N . ILE A 1 105 ? 2.854 1.865 2.936 1 98.12 105 ILE A N 1
ATOM 859 C CA . ILE A 1 105 ? 4.203 2.006 2.395 1 98.12 105 ILE A CA 1
ATOM 860 C C . ILE A 1 105 ? 4.281 3.262 1.527 1 98.12 105 ILE A C 1
ATOM 862 O O . ILE A 1 105 ? 3.438 3.471 0.651 1 98.12 105 ILE A O 1
ATOM 866 N N . HIS A 1 106 ? 5.273 4.074 1.808 1 98.12 106 HIS A N 1
ATOM 867 C CA . HIS A 1 106 ? 5.477 5.348 1.124 1 98.12 106 HIS A CA 1
ATOM 868 C C . HIS A 1 106 ? 6.824 5.375 0.406 1 98.12 106 HIS A C 1
ATOM 870 O O . HIS A 1 106 ? 7.828 4.902 0.941 1 98.12 106 HIS A O 1
ATOM 876 N N . ILE A 1 107 ? 6.789 5.906 -0.779 1 98.75 107 ILE A N 1
ATOM 877 C CA . ILE A 1 107 ? 8.023 6.227 -1.481 1 98.75 107 ILE A CA 1
ATOM 878 C C . ILE A 1 107 ? 8.156 7.742 -1.631 1 98.75 107 ILE A C 1
ATOM 880 O O . ILE A 1 107 ? 7.277 8.391 -2.193 1 98.75 107 ILE A O 1
ATOM 884 N N . MET A 1 108 ? 9.258 8.281 -1.173 1 98.81 108 MET A N 1
ATOM 885 C CA . MET A 1 108 ? 9.539 9.711 -1.314 1 98.81 108 MET A CA 1
ATOM 886 C C . MET A 1 108 ? 10.859 9.93 -2.045 1 98.81 108 MET A C 1
ATOM 888 O O . MET A 1 108 ? 11.867 9.305 -1.72 1 98.81 108 MET A O 1
ATOM 892 N N . ARG A 1 109 ? 10.773 10.742 -3.041 1 98.81 109 ARG A N 1
ATOM 893 C CA . ARG A 1 109 ? 11.969 11.188 -3.746 1 98.81 109 ARG A CA 1
ATOM 894 C C . ARG A 1 109 ? 12.477 12.516 -3.191 1 98.81 109 ARG A C 1
ATOM 896 O O . ARG A 1 109 ? 11.727 13.492 -3.139 1 98.81 109 ARG A O 1
ATOM 903 N N . ILE A 1 110 ? 13.742 12.555 -2.762 1 98.75 110 ILE A N 1
ATOM 904 C CA . ILE A 1 110 ? 14.32 13.719 -2.096 1 98.75 110 ILE A CA 1
ATOM 905 C C . ILE A 1 110 ? 15.258 14.445 -3.053 1 98.75 110 ILE A C 1
ATOM 907 O O . ILE A 1 110 ? 16.141 13.836 -3.645 1 98.75 110 ILE A O 1
ATOM 911 N N . LYS A 1 111 ? 15.016 15.68 -3.285 1 98.38 111 LYS A N 1
ATOM 912 C CA . LYS A 1 111 ? 15.875 16.578 -4.062 1 98.38 111 LYS A CA 1
ATOM 913 C C . LYS A 1 111 ? 16.266 17.812 -3.256 1 98.38 111 LYS A C 1
ATOM 915 O O . LYS A 1 111 ? 15.383 18.531 -2.764 1 98.38 111 LYS A O 1
ATOM 920 N N . ASP A 1 112 ? 17.578 18.047 -3.074 1 96.69 112 ASP A N 1
ATOM 921 C CA . ASP A 1 112 ? 18.094 19.188 -2.34 1 96.69 112 ASP A CA 1
ATOM 922 C C . ASP A 1 112 ? 17.516 19.25 -0.933 1 96.69 112 ASP A C 1
ATOM 924 O O . ASP A 1 112 ? 17.109 20.328 -0.47 1 96.69 112 ASP A O 1
ATOM 928 N N . GLY A 1 113 ? 17.328 18.125 -0.371 1 97.69 113 GLY A N 1
ATOM 929 C CA . GLY A 1 113 ? 16.891 18.031 1.015 1 97.69 113 GLY A CA 1
ATOM 930 C C . GLY A 1 113 ? 15.398 18.156 1.185 1 97.69 113 GLY A C 1
ATOM 931 O O . GLY A 1 113 ? 14.898 18.266 2.309 1 97.69 113 GLY A O 1
ATOM 932 N N . LEU A 1 114 ? 14.656 18.141 0.085 1 98.69 114 LEU A N 1
ATOM 933 C CA . LEU A 1 114 ? 13.211 18.344 0.12 1 98.69 114 LEU A CA 1
ATOM 934 C C . LEU A 1 114 ? 12.484 17.234 -0.625 1 98.69 114 LEU A C 1
ATOM 936 O O . LEU A 1 114 ? 13 16.703 -1.61 1 98.69 114 LEU A O 1
ATOM 940 N N . ASN A 1 115 ? 11.305 16.859 -0.107 1 98.81 115 ASN A N 1
ATOM 941 C CA . ASN A 1 115 ? 10.461 15.906 -0.805 1 98.81 115 ASN A CA 1
ATOM 942 C C . ASN A 1 115 ? 9.906 16.484 -2.102 1 98.81 115 ASN A C 1
ATOM 944 O O . ASN A 1 115 ? 9.039 17.359 -2.074 1 98.81 115 ASN A O 1
ATOM 948 N N . ILE A 1 116 ? 10.352 16.016 -3.246 1 98.88 116 ILE A N 1
ATOM 949 C CA . ILE A 1 116 ? 9.953 16.594 -4.523 1 98.88 116 ILE A CA 1
ATOM 950 C C . ILE A 1 116 ? 8.82 15.766 -5.129 1 98.88 116 ILE A C 1
ATOM 952 O O . ILE A 1 116 ? 8.047 16.266 -5.953 1 98.88 116 ILE A O 1
ATOM 956 N N . GLU A 1 117 ? 8.75 14.469 -4.758 1 98.75 117 GLU A N 1
ATOM 957 C CA . GLU A 1 117 ? 7.711 13.586 -5.285 1 98.75 117 GLU A CA 1
ATOM 958 C C . GLU A 1 117 ? 7.477 12.398 -4.359 1 98.75 117 GLU A C 1
ATOM 960 O O . GLU A 1 117 ? 8.422 11.859 -3.779 1 98.75 117 GLU A O 1
ATOM 965 N N . GLU A 1 118 ? 6.238 12.008 -4.211 1 98.31 118 GLU A N 1
ATOM 966 C CA . GLU A 1 118 ? 5.992 10.859 -3.338 1 98.31 118 GLU A CA 1
ATOM 967 C C . GLU A 1 118 ? 4.809 10.031 -3.838 1 98.31 118 GLU A C 1
ATOM 969 O O . GLU A 1 118 ? 3.898 10.562 -4.477 1 98.31 118 GLU A O 1
ATOM 974 N N . TRP A 1 119 ? 4.867 8.727 -3.666 1 97.69 119 TRP A N 1
ATOM 975 C CA . TRP A 1 119 ? 3.867 7.711 -3.967 1 97.69 119 TRP A CA 1
ATOM 976 C C . TRP A 1 119 ? 3.479 6.938 -2.711 1 97.69 119 TRP A C 1
ATOM 978 O O . TRP A 1 119 ? 4.344 6.406 -2.01 1 97.69 119 TRP A O 1
ATOM 988 N N . ASP A 1 120 ? 2.148 6.863 -2.465 1 95.94 120 ASP A N 1
ATOM 989 C CA . ASP A 1 120 ? 1.694 6.16 -1.271 1 95.94 120 ASP A CA 1
ATOM 990 C C . ASP A 1 120 ? 0.815 4.965 -1.637 1 95.94 120 ASP A C 1
ATOM 992 O O . ASP A 1 120 ? 0.001 5.051 -2.559 1 95.94 120 ASP A O 1
ATOM 996 N N . ALA A 1 121 ? 1.052 3.883 -1.049 1 95.2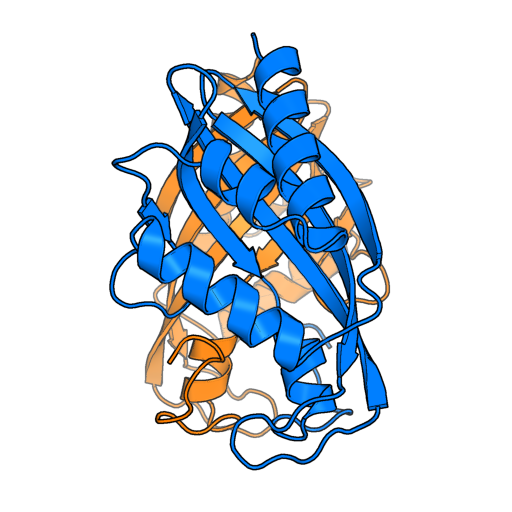5 121 ALA A N 1
ATOM 997 C CA . ALA A 1 121 ? 0.087 2.787 -0.994 1 95.25 121 ALA A CA 1
ATOM 998 C C . ALA A 1 121 ? -0.435 2.588 0.427 1 95.25 121 ALA A C 1
ATOM 1000 O O . ALA A 1 121 ? 0.344 2.354 1.354 1 95.25 121 ALA A O 1
ATOM 1001 N N . VAL A 1 122 ? -1.733 2.711 0.619 1 92.12 122 VAL A N 1
ATOM 1002 C CA . VAL A 1 122 ? -2.367 2.641 1.932 1 92.12 122 VAL A CA 1
ATOM 1003 C C . VAL A 1 122 ? -3.553 1.679 1.884 1 92.12 122 VAL A C 1
ATOM 1005 O O . VAL A 1 122 ? -4.355 1.72 0.949 1 92.12 122 VAL A O 1
ATOM 1008 N N . ASP A 1 123 ? -3.652 0.792 2.859 1 89.06 123 ASP A N 1
ATOM 1009 C CA . ASP A 1 123 ? -4.844 -0.035 3.006 1 89.06 123 ASP A CA 1
ATOM 1010 C C . ASP A 1 123 ? -5.934 0.705 3.781 1 89.06 123 ASP A C 1
ATOM 1012 O O . ASP A 1 123 ? -5.93 0.712 5.012 1 89.06 123 ASP A O 1
ATOM 1016 N N . PHE A 1 124 ? -6.949 1.126 3.109 1 87 124 PHE A N 1
ATOM 1017 C CA . PHE A 1 124 ? -7.98 1.953 3.723 1 87 124 PHE A CA 1
ATOM 1018 C C . PHE A 1 124 ? -9.117 1.09 4.266 1 87 124 PHE A C 1
ATOM 1020 O O . PHE A 1 124 ? -10.055 1.604 4.871 1 87 124 PHE A O 1
ATOM 1027 N N . VAL A 1 125 ? -9.008 -0.198 4.137 1 86 125 VAL A N 1
ATOM 1028 C CA . VAL A 1 125 ? -10.125 -1.084 4.449 1 86 125 VAL A CA 1
ATOM 1029 C C . VAL A 1 125 ? -10.477 -0.964 5.934 1 86 125 VAL A C 1
ATOM 1031 O O . VAL A 1 125 ? -11.641 -0.804 6.289 1 86 125 VAL A O 1
ATOM 1034 N N . PRO A 1 126 ? -9.492 -0.945 6.855 1 86.25 126 PRO A N 1
ATOM 1035 C CA . PRO A 1 126 ? -9.859 -0.783 8.266 1 86.25 126 PRO A CA 1
ATOM 1036 C C . PRO A 1 126 ? -10.609 0.521 8.531 1 86.25 126 PRO A C 1
ATOM 1038 O O . PRO A 1 126 ? -11.531 0.552 9.352 1 86.25 126 PRO A O 1
ATOM 1041 N N . PHE A 1 127 ? -10.234 1.552 7.855 1 86 127 PHE A N 1
ATOM 1042 C CA . PHE A 1 127 ? -10.914 2.838 7.996 1 86 127 PHE A CA 1
ATOM 1043 C C . PHE A 1 127 ? -12.336 2.76 7.473 1 86 127 PHE A C 1
ATOM 1045 O O . PHE A 1 127 ? -13.273 3.207 8.133 1 86 127 PHE A O 1
ATOM 1052 N N . LEU A 1 128 ? -12.492 2.154 6.363 1 85.75 128 LEU A N 1
ATOM 1053 C CA . LEU A 1 128 ? -13.812 2.037 5.742 1 85.75 128 LEU A CA 1
ATOM 1054 C C . LEU A 1 128 ? -14.727 1.14 6.57 1 85.75 128 LEU A C 1
ATOM 1056 O O . LEU A 1 128 ? -15.938 1.366 6.633 1 85.75 128 LEU A O 1
ATOM 1060 N N . LYS A 1 129 ? -14.141 0.141 7.195 1 85.25 129 LYS A N 1
ATOM 1061 C CA . LYS A 1 129 ? -14.906 -0.686 8.125 1 85.25 129 LYS A CA 1
ATOM 1062 C C . LYS A 1 129 ? -15.359 0.124 9.336 1 85.25 129 LYS A C 1
ATOM 1064 O O . LYS A 1 129 ? -16.516 0.035 9.75 1 85.25 129 LYS A O 1
ATOM 1069 N N . ALA A 1 130 ? -14.484 0.901 9.859 1 84.31 130 ALA A N 1
ATOM 1070 C CA . ALA A 1 130 ? -14.797 1.732 11.023 1 84.31 130 ALA A CA 1
ATOM 1071 C C . ALA A 1 130 ? -15.922 2.713 10.711 1 84.31 130 ALA A C 1
ATOM 1073 O O . ALA A 1 130 ? -16.75 3.02 11.57 1 84.31 130 ALA A O 1
ATOM 1074 N N . LEU A 1 131 ? -16.031 3.139 9.469 1 82.19 131 LEU A N 1
ATOM 1075 C CA . LEU A 1 131 ? -17.031 4.113 9.039 1 82.19 131 LEU A CA 1
ATOM 1076 C C .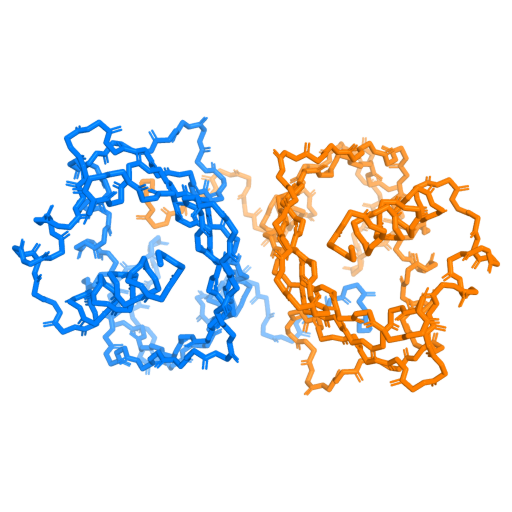 LEU A 1 131 ? -18.328 3.422 8.656 1 82.19 131 LEU A C 1
ATOM 1078 O O . LEU A 1 131 ? -19.344 4.082 8.43 1 82.19 131 LEU A O 1
ATOM 1082 N N . GLY A 1 132 ? -18.266 2.16 8.508 1 80.56 132 GLY A N 1
ATOM 1083 C CA . GLY A 1 132 ? -19.469 1.406 8.227 1 80.56 132 GLY A CA 1
ATOM 1084 C C . GLY A 1 132 ? -19.75 1.23 6.746 1 80.56 132 GLY A C 1
ATOM 1085 O O . GLY A 1 132 ? -20.828 0.783 6.352 1 80.56 132 GLY A O 1
ATOM 1086 N N . PHE A 1 133 ? -18.766 1.578 5.961 1 79.5 133 PHE A N 1
ATOM 1087 C CA . PHE A 1 133 ? -18.953 1.41 4.523 1 79.5 133 PHE A CA 1
ATOM 1088 C C . PHE A 1 133 ? -18.797 -0.053 4.125 1 79.5 133 PHE A C 1
ATOM 1090 O O . PHE A 1 133 ? -19.375 -0.493 3.129 1 79.5 133 PHE A O 1
ATOM 1097 N N . ILE A 1 134 ? -17.969 -0.733 4.836 1 80.88 134 ILE A N 1
ATOM 1098 C CA . ILE A 1 134 ? -17.734 -2.168 4.695 1 80.88 134 ILE A CA 1
ATOM 1099 C C . ILE A 1 134 ? -18.094 -2.877 6 1 80.88 134 ILE A C 1
ATOM 1101 O O . ILE A 1 134 ? -17.75 -2.404 7.082 1 80.88 134 ILE A O 1
ATOM 1105 N N . PRO A 1 135 ? -18.812 -3.951 5.883 1 81.44 135 PRO A N 1
ATOM 1106 C CA . PRO A 1 135 ? -19.125 -4.668 7.121 1 81.44 135 PRO A CA 1
ATOM 1107 C C . PRO A 1 135 ? -17.875 -5.082 7.891 1 81.44 135 PRO A C 1
ATOM 1109 O O . PRO A 1 135 ? -16.891 -5.508 7.289 1 81.44 135 PRO A O 1
ATOM 1112 N N . LYS A 1 136 ? -17.984 -4.934 9.172 1 79.94 136 LYS A N 1
ATOM 1113 C CA . LYS A 1 136 ? -16.844 -5.223 10.031 1 79.94 136 LYS A CA 1
ATOM 1114 C C . LYS A 1 136 ? -16.422 -6.684 9.914 1 79.94 136 LYS A C 1
ATOM 1116 O O . LYS A 1 136 ? -15.234 -7.012 10.047 1 79.94 136 LYS A O 1
ATOM 1121 N N . ASP A 1 137 ? -17.359 -7.531 9.555 1 78.44 137 ASP A N 1
ATOM 1122 C CA . ASP A 1 137 ? -17.094 -8.969 9.523 1 78.44 137 ASP A CA 1
ATOM 1123 C C . ASP A 1 137 ? -16.781 -9.438 8.102 1 78.44 137 ASP A C 1
ATOM 1125 O O . ASP A 1 137 ? -16.609 -10.633 7.863 1 78.44 137 ASP A O 1
ATOM 1129 N N . SER A 1 138 ? -16.688 -8.461 7.199 1 75.44 138 SER A N 1
ATOM 1130 C CA . SER A 1 138 ? -16.359 -8.844 5.828 1 75.44 138 SER A CA 1
ATOM 1131 C C . SER A 1 138 ? -14.992 -9.516 5.742 1 75.44 138 SER A C 1
ATOM 1133 O O . SER A 1 138 ? -14.07 -9.148 6.477 1 75.44 138 SER A O 1
ATOM 1135 N N . LYS A 1 139 ? -14.992 -10.531 4.801 1 72.44 139 LYS A N 1
ATOM 1136 C CA . LYS A 1 139 ? -13.758 -11.297 4.625 1 72.44 139 LYS A CA 1
ATOM 1137 C C . LYS A 1 139 ? -13.008 -10.844 3.377 1 72.44 139 LYS A C 1
ATOM 1139 O O . LYS A 1 139 ? -13.609 -10.312 2.441 1 72.44 139 LYS A O 1
ATOM 1144 N N . GLY A 1 140 ? -11.695 -10.891 3.514 1 71.38 140 GLY A N 1
ATOM 1145 C CA . GLY A 1 140 ? -10.906 -10.688 2.312 1 71.38 140 GLY A CA 1
ATOM 1146 C C . GLY A 1 140 ? -10.828 -11.914 1.432 1 71.38 140 GLY A C 1
ATOM 1147 O O . GLY A 1 140 ? -11.359 -12.977 1.782 1 71.38 140 GLY A O 1
ATOM 1148 N N . PRO A 1 141 ? -10.242 -11.719 0.214 1 65 141 PRO A N 1
ATOM 1149 C CA . PRO A 1 141 ? -10.156 -12.867 -0.691 1 65 141 PRO A CA 1
ATOM 1150 C C . PRO A 1 141 ? -9.359 -14.023 -0.098 1 65 141 PRO A C 1
ATOM 1152 O O . PRO A 1 141 ? -9.477 -15.164 -0.554 1 65 141 PRO A O 1
ATOM 1155 N N . TRP A 1 142 ? -8.617 -13.688 0.943 1 65.31 142 TRP A N 1
ATOM 1156 C CA . TRP A 1 142 ? -7.75 -14.703 1.533 1 65.31 142 TRP A CA 1
ATOM 1157 C C . TRP A 1 142 ? -8.398 -15.328 2.766 1 65.31 142 TRP A C 1
ATOM 1159 O O . TRP A 1 142 ? -7.84 -16.25 3.373 1 65.31 142 TRP A O 1
ATOM 1169 N N . ASP A 1 143 ? -9.477 -14.75 3.154 1 67.06 143 ASP A N 1
ATOM 1170 C CA . ASP A 1 143 ? -10.18 -15.281 4.316 1 67.06 143 ASP A CA 1
ATOM 1171 C C . ASP A 1 143 ? -11.078 -16.453 3.93 1 67.06 143 ASP A C 1
ATOM 1173 O O . ASP A 1 143 ? -11.664 -16.453 2.844 1 67.06 143 ASP A O 1
ATOM 1177 N N . MET B 1 1 ? 24.328 -6.906 -6.379 1 70.5 1 MET B N 1
ATOM 1178 C CA . MET B 1 1 ? 23.5 -7.609 -5.395 1 70.5 1 MET B CA 1
ATOM 1179 C C . MET B 1 1 ? 22.078 -7.074 -5.398 1 70.5 1 MET B C 1
ATOM 1181 O O . MET B 1 1 ? 21.125 -7.848 -5.5 1 70.5 1 MET B O 1
ATOM 1185 N N . SER B 1 2 ? 22 -5.785 -5.625 1 86 2 SER B N 1
ATOM 1186 C CA . SER B 1 2 ? 20.672 -5.199 -5.633 1 86 2 SER B CA 1
ATOM 1187 C C . SER B 1 2 ? 19.938 -5.52 -6.926 1 86 2 SER B C 1
ATOM 1189 O O . SER B 1 2 ? 18.766 -5.926 -6.898 1 86 2 SER B O 1
ATOM 1191 N N . GLU B 1 3 ? 20.688 -5.66 -8.062 1 93.5 3 GLU B N 1
ATOM 1192 C CA . GLU B 1 3 ? 20.031 -5.898 -9.336 1 93.5 3 GLU B CA 1
ATOM 1193 C C . GLU B 1 3 ? 19.609 -7.359 -9.477 1 93.5 3 GLU B C 1
ATOM 1195 O O . GLU B 1 3 ? 18.594 -7.66 -10.109 1 93.5 3 GLU B O 1
ATOM 1200 N N . VAL B 1 4 ? 20.453 -8.242 -8.906 1 96.12 4 VAL B N 1
ATOM 1201 C CA . VAL B 1 4 ? 20.109 -9.656 -8.922 1 96.12 4 VAL B CA 1
ATOM 1202 C C . VAL B 1 4 ? 18.797 -9.875 -8.148 1 96.12 4 VAL B C 1
ATOM 1204 O O . VAL B 1 4 ? 17.906 -10.578 -8.617 1 96.12 4 VAL B O 1
ATOM 1207 N N . ASN B 1 5 ? 18.703 -9.289 -6.957 1 97.75 5 ASN B N 1
ATOM 1208 C CA . ASN B 1 5 ? 17.484 -9.391 -6.16 1 97.75 5 ASN B CA 1
ATOM 1209 C C . ASN B 1 5 ? 16.281 -8.812 -6.898 1 97.75 5 ASN B C 1
ATOM 1211 O O . ASN B 1 5 ? 15.188 -9.383 -6.855 1 97.75 5 ASN B O 1
ATOM 1215 N N . LYS B 1 6 ? 16.484 -7.664 -7.551 1 98.19 6 LYS B N 1
ATOM 1216 C CA . LYS B 1 6 ? 15.414 -7.059 -8.328 1 98.19 6 LYS B CA 1
ATOM 1217 C C . LYS B 1 6 ? 14.922 -8.008 -9.414 1 98.19 6 LYS B C 1
ATOM 1219 O O . LYS B 1 6 ? 13.711 -8.125 -9.648 1 98.19 6 LYS B O 1
ATOM 1224 N N . LYS B 1 7 ? 15.836 -8.602 -10.109 1 98 7 LYS B N 1
ATOM 1225 C CA . LYS B 1 7 ? 15.477 -9.547 -11.172 1 98 7 LYS B CA 1
ATOM 1226 C C . LYS B 1 7 ? 14.68 -10.719 -10.617 1 98 7 LYS B C 1
ATOM 1228 O O . LYS B 1 7 ? 13.719 -11.172 -11.242 1 98 7 LYS B O 1
ATOM 1233 N N . ILE B 1 8 ? 15.062 -11.227 -9.453 1 98.19 8 ILE B N 1
ATOM 1234 C CA . ILE B 1 8 ? 14.352 -12.328 -8.805 1 98.19 8 ILE B CA 1
ATOM 1235 C C . ILE B 1 8 ? 12.914 -11.914 -8.523 1 98.19 8 ILE B C 1
ATOM 1237 O O . ILE B 1 8 ? 11.984 -12.688 -8.773 1 98.19 8 ILE B O 1
ATOM 1241 N N . VAL B 1 9 ? 12.711 -10.711 -8.055 1 98.56 9 VAL B N 1
ATOM 1242 C CA . VAL B 1 9 ? 11.375 -10.203 -7.754 1 98.56 9 VAL B CA 1
ATOM 1243 C C . VAL B 1 9 ? 10.562 -10.109 -9.047 1 98.56 9 VAL B C 1
ATOM 1245 O O . VAL B 1 9 ? 9.406 -10.523 -9.086 1 98.56 9 VAL B O 1
ATOM 1248 N N . ARG B 1 10 ? 11.172 -9.562 -10.094 1 98.31 10 ARG B N 1
ATOM 1249 C CA . ARG B 1 10 ? 10.461 -9.461 -11.367 1 98.31 10 ARG B CA 1
ATOM 1250 C C . ARG B 1 10 ? 10.086 -10.844 -11.891 1 98.31 10 ARG B C 1
ATOM 1252 O O . ARG B 1 10 ? 9 -11.023 -12.453 1 98.31 10 ARG B O 1
ATOM 1259 N N . GLU B 1 11 ? 10.93 -11.805 -11.688 1 98.19 11 GLU B N 1
ATOM 1260 C CA . GLU B 1 11 ? 10.648 -13.172 -12.117 1 98.19 11 GLU B CA 1
ATOM 1261 C C . GLU B 1 11 ? 9.477 -13.766 -11.352 1 98.19 11 GLU B C 1
ATOM 1263 O O . GLU B 1 11 ? 8.648 -14.484 -11.922 1 98.19 11 GLU B O 1
ATOM 1268 N N . PHE B 1 12 ? 9.445 -13.492 -10.047 1 98.56 12 PHE B N 1
ATOM 1269 C CA . PHE B 1 12 ? 8.336 -13.977 -9.234 1 98.56 12 PHE B CA 1
ATOM 1270 C C . PHE B 1 12 ? 7.004 -13.461 -9.781 1 98.56 12 PHE B C 1
ATOM 1272 O O . PHE B 1 12 ? 6.082 -14.242 -10.016 1 98.56 12 PHE B O 1
ATOM 1279 N N . PHE B 1 13 ? 6.91 -12.195 -10.055 1 97.94 13 PHE B N 1
ATOM 1280 C CA . PHE B 1 13 ? 5.66 -11.602 -10.523 1 97.94 13 PHE B CA 1
ATOM 1281 C C . PHE B 1 13 ? 5.352 -12.062 -11.945 1 97.94 13 PHE B C 1
ATOM 1283 O O . PHE B 1 13 ? 4.188 -12.242 -12.305 1 97.94 13 PHE B O 1
ATOM 1290 N N . ALA B 1 14 ? 6.418 -12.25 -12.789 1 97.5 14 ALA B N 1
ATOM 1291 C CA . ALA B 1 14 ? 6.199 -12.789 -14.125 1 97.5 14 ALA B CA 1
ATOM 1292 C C . ALA B 1 14 ? 5.59 -14.188 -14.07 1 97.5 14 ALA B C 1
ATOM 1294 O O . ALA B 1 14 ? 4.68 -14.508 -14.836 1 97.5 14 ALA B O 1
ATOM 1295 N N . ALA B 1 15 ? 6.09 -15 -13.156 1 97.75 15 ALA B N 1
ATOM 1296 C CA . ALA B 1 15 ? 5.539 -16.344 -12.961 1 97.75 15 ALA B CA 1
ATOM 1297 C C . ALA B 1 15 ? 4.082 -16.281 -12.508 1 97.75 15 ALA B C 1
ATOM 1299 O O . ALA B 1 15 ? 3.238 -17.031 -13 1 97.75 15 ALA B O 1
ATOM 1300 N N . MET B 1 16 ? 3.789 -15.406 -11.594 1 96.38 16 MET B N 1
ATOM 1301 C CA . MET B 1 16 ? 2.434 -15.211 -11.086 1 96.38 16 MET B CA 1
ATOM 1302 C C . MET B 1 16 ? 1.483 -14.812 -12.211 1 96.38 16 MET B C 1
ATOM 1304 O O . MET B 1 16 ? 0.43 -15.43 -12.383 1 96.38 16 MET B O 1
ATOM 1308 N N . ASP B 1 17 ? 1.872 -13.844 -12.992 1 95.44 17 ASP B N 1
ATOM 1309 C CA . ASP B 1 17 ? 1.024 -13.297 -14.047 1 95.44 17 ASP B CA 1
ATOM 1310 C C . ASP B 1 17 ? 0.753 -14.336 -15.125 1 95.44 17 ASP B C 1
ATOM 1312 O O . ASP B 1 17 ? -0.293 -14.305 -15.773 1 95.44 17 ASP B O 1
ATOM 1316 N N . SER B 1 18 ? 1.651 -15.289 -15.312 1 95.31 18 SER B N 1
ATOM 1317 C CA . SER B 1 18 ? 1.531 -16.312 -16.344 1 95.31 18 SER B CA 1
ATOM 1318 C C . SER B 1 18 ? 1.029 -17.625 -15.75 1 95.31 18 SER B C 1
ATOM 1320 O O . SER B 1 18 ? 1.072 -18.672 -16.406 1 95.31 18 SER B O 1
ATOM 1322 N N . LYS B 1 19 ? 0.72 -17.594 -14.492 1 94.88 19 LYS B N 1
ATOM 1323 C CA . LYS B 1 19 ? 0.165 -18.734 -13.773 1 94.88 19 LYS B CA 1
ATOM 1324 C C . LYS B 1 19 ? 1.13 -19.922 -13.789 1 94.88 19 LYS B C 1
ATOM 1326 O O . LYS B 1 19 ? 0.706 -21.078 -13.891 1 94.88 19 LYS B O 1
ATOM 1331 N N . ARG B 1 20 ? 2.371 -19.625 -13.852 1 97.19 20 ARG B N 1
ATOM 1332 C CA . ARG B 1 20 ? 3.402 -20.641 -13.68 1 97.19 20 ARG B CA 1
ATOM 1333 C C . ARG B 1 20 ? 3.664 -20.906 -12.203 1 97.19 20 ARG B C 1
ATOM 1335 O O . ARG B 1 20 ? 4.699 -20.5 -11.664 1 97.19 20 ARG B O 1
ATOM 1342 N N . PHE B 1 21 ? 2.795 -21.656 -11.578 1 97.19 21 PHE B N 1
ATOM 1343 C CA . PHE B 1 21 ? 2.74 -21.766 -10.125 1 97.19 21 PHE B CA 1
ATOM 1344 C C . PHE B 1 21 ? 3.953 -22.531 -9.602 1 97.19 21 PHE B C 1
ATOM 1346 O O . PHE B 1 21 ? 4.449 -22.234 -8.508 1 97.19 21 PHE B O 1
ATOM 1353 N N . ASP B 1 22 ? 4.426 -23.5 -10.344 1 97.88 22 ASP B N 1
ATOM 1354 C CA . ASP B 1 22 ? 5.617 -24.219 -9.906 1 97.88 22 ASP B CA 1
ATOM 1355 C C . ASP B 1 22 ? 6.828 -23.281 -9.852 1 97.88 22 ASP B C 1
ATOM 1357 O O . ASP B 1 22 ? 7.598 -23.328 -8.891 1 97.88 22 ASP B O 1
ATOM 1361 N N . ASP B 1 23 ? 6.98 -22.453 -10.867 1 98.12 23 ASP B N 1
ATOM 1362 C CA . ASP B 1 23 ? 8.062 -21.469 -10.898 1 98.12 23 ASP B CA 1
ATOM 1363 C C . ASP B 1 23 ? 7.938 -20.484 -9.734 1 98.12 23 ASP B C 1
ATOM 1365 O O . ASP B 1 23 ? 8.93 -20.156 -9.094 1 98.12 23 ASP B O 1
ATOM 1369 N N . MET B 1 24 ? 6.715 -20 -9.461 1 98 24 MET B N 1
ATOM 1370 C CA . MET B 1 24 ? 6.461 -19.109 -8.336 1 98 24 MET B CA 1
ATOM 1371 C C . MET B 1 24 ? 6.902 -19.75 -7.023 1 98 24 MET B C 1
ATOM 1373 O O . MET B 1 24 ? 7.629 -19.125 -6.242 1 98 24 MET B O 1
ATOM 1377 N N . ARG B 1 25 ? 6.414 -20.953 -6.855 1 98.38 25 ARG B N 1
ATOM 1378 C CA . ARG B 1 25 ? 6.695 -21.672 -5.621 1 98.38 25 ARG B CA 1
ATOM 1379 C C . ARG B 1 25 ? 8.195 -21.844 -5.418 1 98.38 25 ARG B C 1
ATOM 1381 O O . ARG B 1 25 ? 8.695 -21.734 -4.293 1 98.38 25 ARG B O 1
ATOM 1388 N N . ASP B 1 26 ? 8.914 -22.125 -6.453 1 98.38 26 ASP B N 1
ATOM 1389 C CA . ASP B 1 26 ? 10.352 -22.359 -6.402 1 98.38 26 ASP B CA 1
ATOM 1390 C C . ASP B 1 26 ? 11.102 -21.094 -6.004 1 98.38 26 ASP B C 1
ATOM 1392 O O . ASP B 1 26 ? 12.273 -21.156 -5.613 1 98.38 26 ASP B O 1
ATOM 1396 N N . LEU B 1 27 ? 10.477 -19.938 -6.125 1 98.75 27 LEU B N 1
ATOM 1397 C CA . LEU B 1 27 ? 11.117 -18.672 -5.797 1 98.75 27 LEU B CA 1
ATOM 1398 C C . LEU B 1 27 ? 10.805 -18.25 -4.367 1 98.75 27 LEU B C 1
ATOM 1400 O O . LEU B 1 27 ? 11.273 -17.219 -3.896 1 98.75 27 LEU B O 1
ATOM 1404 N N . LEU B 1 28 ? 10.055 -19.062 -3.652 1 98.81 28 LEU B N 1
ATOM 1405 C CA . LEU B 1 28 ? 9.758 -18.797 -2.248 1 98.81 28 LEU B CA 1
ATOM 1406 C C . LEU B 1 28 ? 10.648 -19.656 -1.343 1 98.81 28 LEU B C 1
ATOM 1408 O O . LEU B 1 28 ? 10.82 -20.844 -1.58 1 98.81 28 LEU B O 1
ATOM 1412 N N . HIS B 1 29 ? 11.219 -19.047 -0.361 1 98.81 29 HIS B N 1
ATOM 1413 C CA . HIS B 1 29 ? 12.016 -19.75 0.643 1 98.81 29 HIS B CA 1
ATOM 1414 C C . HIS B 1 29 ? 11.148 -20.703 1.463 1 98.81 29 HIS B C 1
ATOM 1416 O O . HIS B 1 29 ? 9.984 -20.406 1.731 1 98.81 29 HIS B O 1
ATOM 1422 N N . PRO B 1 30 ? 11.648 -21.844 1.975 1 98.44 30 PRO B N 1
ATOM 1423 C CA . PRO B 1 30 ? 10.867 -22.75 2.811 1 98.44 30 PRO B CA 1
ATOM 1424 C C . PRO B 1 30 ? 10.312 -22.078 4.066 1 98.44 30 PRO B C 1
ATOM 1426 O O . PRO B 1 30 ? 9.258 -22.453 4.562 1 98.44 30 PRO B O 1
ATOM 1429 N N . ASP B 1 31 ? 10.984 -21.047 4.551 1 98.44 31 ASP B N 1
ATOM 1430 C CA . ASP B 1 31 ? 10.562 -20.328 5.742 1 98.44 31 ASP B CA 1
ATOM 1431 C C . ASP B 1 31 ? 9.852 -19.031 5.367 1 98.44 31 ASP B C 1
ATOM 1433 O O . ASP B 1 31 ? 9.82 -18.078 6.156 1 98.44 31 ASP B O 1
ATOM 1437 N N . HIS B 1 32 ? 9.375 -18.969 4.176 1 98.69 32 HIS B N 1
ATOM 1438 C CA . HIS B 1 32 ? 8.727 -17.781 3.635 1 98.69 32 HIS B CA 1
ATOM 1439 C C . HIS B 1 32 ? 7.59 -17.312 4.535 1 98.69 32 HIS B C 1
ATOM 1441 O O . HIS B 1 32 ? 6.812 -18.141 5.035 1 98.69 32 HIS B O 1
ATOM 1447 N N . LEU B 1 33 ? 7.484 -15.969 4.734 1 98.44 33 LEU B N 1
ATOM 1448 C CA . LEU B 1 33 ? 6.379 -15.312 5.426 1 98.44 33 LEU B CA 1
ATOM 1449 C C . LEU B 1 33 ? 5.836 -14.148 4.598 1 98.44 33 LEU B C 1
ATOM 1451 O O . LEU B 1 33 ? 6.598 -13.305 4.125 1 98.44 33 LEU B O 1
ATOM 1455 N N . PHE B 1 34 ? 4.547 -14.195 4.41 1 97.56 34 PHE B N 1
ATOM 1456 C CA . PHE B 1 34 ? 3.865 -13.172 3.631 1 97.56 34 PHE B CA 1
ATOM 1457 C C . PHE B 1 34 ? 2.924 -12.359 4.512 1 97.56 34 PHE B C 1
ATOM 1459 O O . PHE B 1 34 ? 1.911 -12.875 4.988 1 97.56 34 PHE B O 1
ATOM 1466 N N . HIS B 1 35 ? 3.268 -11.07 4.719 1 94.94 35 HIS B N 1
ATOM 1467 C CA . HIS B 1 35 ? 2.451 -10.141 5.496 1 94.94 35 HIS B CA 1
ATOM 1468 C C . HIS B 1 35 ? 1.475 -9.383 4.605 1 94.94 35 HIS B C 1
ATOM 1470 O O . HIS B 1 35 ? 1.864 -8.445 3.91 1 94.94 35 HIS B O 1
ATOM 1476 N N . LEU B 1 36 ? 0.218 -9.828 4.574 1 86.38 36 LEU B N 1
ATOM 1477 C CA . LEU B 1 36 ? -0.864 -9.203 3.82 1 86.38 36 LEU B CA 1
ATOM 1478 C C . LEU B 1 36 ? -1.637 -8.219 4.691 1 86.38 36 LEU B C 1
ATOM 1480 O O . LEU B 1 36 ? -1.827 -8.461 5.887 1 86.38 36 LEU B O 1
ATOM 1484 N N . PRO B 1 37 ? -2.047 -7.121 3.994 1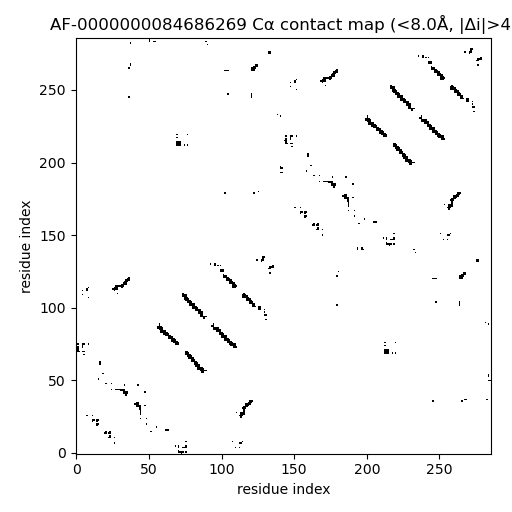 78.12 37 PRO B N 1
ATOM 1485 C CA . PRO B 1 37 ? -2.896 -6.215 4.773 1 78.12 37 PRO B CA 1
ATOM 1486 C C . PRO B 1 37 ? -4.113 -6.922 5.371 1 78.12 37 PRO B C 1
ATOM 1488 O O . PRO B 1 37 ? -4.707 -7.789 4.727 1 78.12 37 PRO B O 1
ATOM 1491 N N . MET B 1 38 ? -4.492 -6.672 6.574 1 70.75 38 MET B N 1
ATOM 1492 C CA . MET B 1 38 ? -5.684 -7.117 7.293 1 70.75 38 MET B CA 1
ATOM 1493 C C . MET B 1 38 ? -5.504 -8.539 7.816 1 70.75 38 MET B C 1
ATOM 1495 O O . MET B 1 38 ? -6.316 -9.023 8.609 1 70.75 38 MET B O 1
ATOM 1499 N N . ALA B 1 39 ? -4.398 -9.25 7.273 1 77.5 39 ALA B N 1
ATOM 1500 C CA . ALA B 1 39 ? -4.164 -10.586 7.824 1 77.5 39 ALA B CA 1
ATOM 1501 C C . ALA B 1 39 ? -3.615 -10.5 9.242 1 77.5 39 ALA B C 1
ATOM 1503 O O . ALA B 1 39 ? -2.744 -9.68 9.531 1 77.5 39 ALA B O 1
ATOM 1504 N N . LYS B 1 40 ? -4.137 -11.273 10.109 1 79.25 40 LYS B N 1
ATOM 1505 C CA . LYS B 1 40 ? -3.721 -11.258 11.516 1 79.25 40 LYS B CA 1
ATOM 1506 C C . LYS B 1 40 ? -2.328 -11.859 11.68 1 79.25 40 LYS B C 1
ATOM 1508 O O . LYS B 1 40 ? -1.558 -11.43 12.539 1 79.25 40 LYS B O 1
ATOM 1513 N N . GLU B 1 41 ? -2.053 -12.867 10.891 1 89.25 41 GLU B N 1
ATOM 1514 C CA . GLU B 1 41 ? -0.767 -13.562 10.891 1 89.25 41 GLU B CA 1
ATOM 1515 C C . GLU B 1 41 ? -0.211 -13.68 9.469 1 89.25 41 GLU B C 1
ATOM 1517 O O . GLU B 1 41 ? -0.971 -13.742 8.5 1 89.25 41 GLU B O 1
ATOM 1522 N N . PRO B 1 42 ? 1.103 -13.688 9.422 1 95 42 PRO B N 1
ATOM 1523 C CA . PRO B 1 42 ? 1.663 -13.891 8.086 1 95 42 PRO B CA 1
ATOM 1524 C C . PRO B 1 42 ? 1.326 -15.266 7.508 1 95 42 PRO B C 1
ATOM 1526 O O . PRO B 1 42 ? 1.187 -16.234 8.258 1 95 42 PRO B O 1
ATOM 1529 N N . LEU B 1 43 ? 1.168 -15.305 6.234 1 95.25 43 LEU B N 1
ATOM 1530 C CA . LEU B 1 43 ? 0.991 -16.562 5.531 1 95.25 43 LEU B CA 1
ATOM 1531 C C . LEU B 1 43 ? 2.332 -17.266 5.305 1 95.25 43 LEU B C 1
ATOM 1533 O O . LEU B 1 43 ? 3.32 -16.609 4.965 1 95.25 43 LEU B O 1
ATOM 1537 N N . ASP B 1 44 ? 2.307 -18.547 5.512 1 97 44 ASP B N 1
ATOM 1538 C CA . ASP B 1 44 ? 3.5 -19.297 5.129 1 97 44 ASP B CA 1
ATOM 1539 C C . ASP B 1 44 ? 3.492 -19.625 3.637 1 97 44 ASP B C 1
ATOM 1541 O O . ASP B 1 44 ? 2.596 -19.188 2.908 1 97 44 ASP B O 1
ATOM 1545 N N . LYS B 1 45 ? 4.531 -20.297 3.236 1 98.06 45 LYS B N 1
ATOM 1546 C CA . LYS B 1 45 ? 4.75 -20.594 1.823 1 98.06 45 LYS B CA 1
ATOM 1547 C C . LYS B 1 45 ? 3.523 -21.25 1.204 1 98.06 45 LYS B C 1
ATOM 1549 O O . LYS B 1 45 ? 3.021 -20.797 0.173 1 98.06 45 LYS B O 1
ATOM 1554 N N . ASP B 1 46 ? 2.961 -22.312 1.781 1 97.25 46 ASP B N 1
ATOM 1555 C CA . ASP B 1 46 ? 1.823 -23.047 1.23 1 97.25 46 ASP B CA 1
ATOM 1556 C C . ASP B 1 46 ? 0.574 -22.172 1.195 1 97.25 46 ASP B C 1
ATOM 1558 O O . ASP B 1 46 ? -0.144 -22.141 0.193 1 97.25 46 ASP B O 1
ATOM 1562 N N . ALA B 1 47 ? 0.347 -21.469 2.25 1 94.94 47 ALA B N 1
ATOM 1563 C CA . ALA B 1 47 ? -0.825 -20.594 2.32 1 94.94 47 ALA B CA 1
ATOM 1564 C C . ALA B 1 47 ? -0.745 -19.484 1.283 1 94.94 47 ALA B C 1
ATOM 1566 O O . ALA B 1 47 ? -1.757 -19.109 0.688 1 94.94 47 ALA B O 1
ATOM 1567 N N . HIS B 1 48 ? 0.447 -18.875 1.127 1 96.5 48 HIS B N 1
ATOM 1568 C CA . HIS B 1 48 ? 0.639 -17.859 0.093 1 96.5 48 HIS B CA 1
ATOM 1569 C C . HIS B 1 48 ? 0.282 -18.406 -1.285 1 96.5 48 HIS B C 1
ATOM 1571 O O . HIS B 1 48 ? -0.414 -17.75 -2.059 1 96.5 48 HIS B O 1
ATOM 1577 N N . MET B 1 49 ? 0.698 -19.625 -1.59 1 96.56 49 MET B N 1
ATOM 1578 C CA . MET B 1 49 ? 0.418 -20.25 -2.885 1 96.56 49 MET B CA 1
ATOM 1579 C C . MET B 1 49 ? -1.076 -20.484 -3.061 1 96.56 49 MET B C 1
ATOM 1581 O O . MET B 1 49 ? -1.638 -20.203 -4.117 1 96.56 49 MET B O 1
ATOM 1585 N N . ILE B 1 50 ? -1.74 -20.953 -2.035 1 93.94 50 ILE B N 1
ATOM 1586 C CA . ILE B 1 50 ? -3.174 -21.219 -2.09 1 93.94 50 ILE B CA 1
ATOM 1587 C C . ILE B 1 50 ? -3.93 -19.922 -2.332 1 93.94 50 ILE B C 1
ATOM 1589 O O . ILE B 1 50 ? -4.84 -19.875 -3.164 1 93.94 50 ILE B O 1
ATOM 1593 N N . MET B 1 51 ? -3.523 -18.938 -1.652 1 91.62 51 MET B N 1
ATOM 1594 C CA . MET B 1 51 ? -4.148 -17.625 -1.812 1 91.62 51 MET B CA 1
ATOM 1595 C C . MET B 1 51 ? -4.016 -17.125 -3.248 1 91.62 51 MET B C 1
ATOM 1597 O O . MET B 1 51 ? -4.984 -16.641 -3.838 1 91.62 51 MET B O 1
ATOM 1601 N N . ASN B 1 52 ? -2.824 -17.156 -3.756 1 93.94 52 ASN B N 1
ATOM 1602 C CA . ASN B 1 52 ? -2.586 -16.703 -5.125 1 93.94 52 ASN B CA 1
ATOM 1603 C C . ASN B 1 52 ? -3.43 -17.484 -6.125 1 93.94 52 ASN B C 1
ATOM 1605 O O . ASN B 1 52 ? -4.008 -16.906 -7.047 1 93.94 52 ASN B O 1
ATOM 1609 N N . MET B 1 53 ? -3.514 -18.766 -5.938 1 93.06 53 MET B N 1
ATOM 1610 C CA . MET B 1 53 ? -4.297 -19.609 -6.836 1 93.06 53 MET B CA 1
ATOM 1611 C C . MET B 1 53 ? -5.781 -19.266 -6.754 1 93.06 53 MET B C 1
ATOM 1613 O O . MET B 1 53 ? -6.469 -19.219 -7.777 1 93.06 53 MET B O 1
ATOM 1617 N N . LYS B 1 54 ? -6.262 -19.031 -5.57 1 89.25 54 LYS B N 1
ATOM 1618 C CA . LYS B 1 54 ? -7.645 -18.594 -5.398 1 89.25 54 LYS B CA 1
ATOM 1619 C C . LYS B 1 54 ? -7.898 -17.266 -6.102 1 89.25 54 LYS B C 1
ATOM 1621 O O . LYS B 1 54 ? -8.93 -17.094 -6.762 1 89.25 54 LYS B O 1
ATOM 1626 N N . LEU B 1 55 ? -6.957 -16.312 -5.898 1 89.44 55 LEU B N 1
ATOM 1627 C CA . LEU B 1 55 ? -7.078 -15.023 -6.559 1 89.44 55 LEU B CA 1
ATOM 1628 C C . LEU B 1 55 ? -7.145 -15.188 -8.07 1 89.44 55 LEU B C 1
ATOM 1630 O O . LEU B 1 55 ? -7.898 -14.477 -8.742 1 89.44 55 LEU B O 1
ATOM 1634 N N . GLN B 1 56 ? -6.449 -16.078 -8.586 1 92.12 56 GLN B N 1
ATOM 1635 C CA . GLN B 1 56 ? -6.383 -16.266 -10.039 1 92.12 56 GLN B CA 1
ATOM 1636 C C . GLN B 1 56 ? -7.629 -16.969 -10.555 1 92.12 56 GLN B C 1
ATOM 1638 O O . GLN B 1 56 ? -7.863 -17.016 -11.766 1 92.12 56 GLN B O 1
ATOM 1643 N N . GLU B 1 57 ? -8.383 -17.547 -9.641 1 91 57 GLU B N 1
ATOM 1644 C CA . GLU B 1 57 ? -9.703 -18.047 -10.008 1 91 57 GLU B CA 1
ATOM 1645 C C . GLU B 1 57 ? -10.727 -16.922 -10.062 1 91 57 GLU B C 1
ATOM 1647 O O . GLU B 1 57 ? -11.711 -17 -10.805 1 91 57 GLU B O 1
ATOM 1652 N N . LEU B 1 58 ? -10.492 -15.961 -9.305 1 90.12 58 LEU B N 1
ATOM 1653 C CA . LEU B 1 58 ? -11.406 -14.836 -9.18 1 90.12 58 LEU B CA 1
ATOM 1654 C C . LEU B 1 58 ? -11.148 -13.797 -10.266 1 90.12 58 LEU B C 1
ATOM 1656 O O . LEU B 1 58 ? -12.07 -13.086 -10.688 1 90.12 58 LEU B O 1
ATOM 1660 N N . MET B 1 59 ? -9.914 -13.695 -10.648 1 93 59 MET B N 1
ATOM 1661 C CA . MET B 1 59 ? -9.477 -12.648 -11.562 1 93 59 MET B CA 1
ATOM 1662 C C . MET B 1 59 ? -8.727 -13.242 -12.75 1 93 59 MET B C 1
ATOM 1664 O O . MET B 1 59 ? -8.102 -14.297 -12.625 1 93 59 MET B O 1
ATOM 1668 N N . THR B 1 60 ? -8.758 -12.523 -13.891 1 94.94 60 THR B N 1
ATOM 1669 C CA . THR B 1 60 ? -7.996 -12.906 -15.078 1 94.94 60 THR B CA 1
ATOM 1670 C C . THR B 1 60 ? -7.438 -11.68 -15.789 1 94.94 60 THR B C 1
ATOM 1672 O O . THR B 1 60 ? -7.57 -10.555 -15.297 1 94.94 60 THR B O 1
ATOM 1675 N N . ASP B 1 61 ? -6.68 -11.875 -16.844 1 96.19 61 ASP B N 1
ATOM 1676 C CA . ASP B 1 61 ? -6.133 -10.82 -17.688 1 96.19 61 ASP B CA 1
ATOM 1677 C C . ASP B 1 61 ? -5.188 -9.922 -16.891 1 96.19 61 ASP B C 1
ATOM 1679 O O . ASP B 1 61 ? -5.312 -8.695 -16.938 1 96.19 61 ASP B O 1
ATOM 1683 N N . PHE B 1 62 ? -4.355 -10.547 -16.188 1 96.25 62 PHE B N 1
ATOM 1684 C CA . PHE B 1 62 ? -3.416 -9.797 -15.367 1 96.25 62 PHE B CA 1
ATOM 1685 C C . PHE B 1 62 ? -2.467 -8.984 -16.234 1 96.25 62 PHE B C 1
ATOM 1687 O O . PHE B 1 62 ? -1.795 -9.531 -17.109 1 96.25 62 PHE B O 1
ATOM 1694 N N . ASP B 1 63 ? -2.488 -7.762 -16.062 1 97 63 ASP B N 1
ATOM 1695 C CA . ASP B 1 63 ? -1.576 -6.812 -16.688 1 97 63 ASP B CA 1
ATOM 1696 C C . ASP B 1 63 ? -0.876 -5.949 -15.648 1 97 63 ASP B C 1
ATOM 1698 O O . ASP B 1 63 ? -1.448 -4.973 -15.156 1 97 63 ASP B O 1
ATOM 1702 N N . ARG B 1 64 ? 0.421 -6.285 -15.352 1 97.19 64 ARG B N 1
ATOM 1703 C CA . ARG B 1 64 ? 1.194 -5.648 -14.289 1 97.19 64 ARG B CA 1
ATOM 1704 C C . ARG B 1 64 ? 2.266 -4.73 -14.867 1 97.19 64 ARG B C 1
ATOM 1706 O O . ARG B 1 64 ? 2.922 -5.074 -15.852 1 97.19 64 ARG B O 1
ATOM 1713 N N . HIS B 1 65 ? 2.363 -3.578 -14.352 1 96.56 65 HIS B N 1
ATOM 1714 C CA . HIS B 1 65 ? 3.391 -2.621 -14.742 1 96.56 65 HIS B CA 1
ATOM 1715 C C . HIS B 1 65 ? 4.203 -2.154 -13.539 1 96.56 65 HIS B C 1
ATOM 1717 O O . HIS B 1 65 ? 3.637 -1.717 -12.539 1 96.56 65 HIS B O 1
ATOM 1723 N N . PHE B 1 66 ? 5.547 -2.26 -13.656 1 97.06 66 PHE B N 1
ATOM 1724 C CA . PHE B 1 66 ? 6.4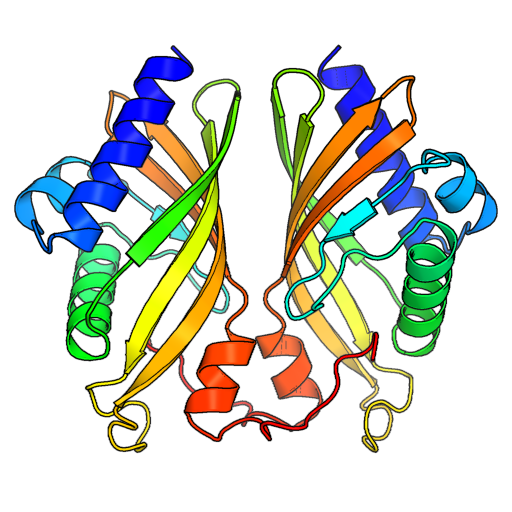49 -1.757 -12.633 1 97.06 66 PHE B CA 1
ATOM 1725 C C . PHE B 1 66 ? 6.793 -0.292 -12.883 1 97.06 66 PHE B C 1
ATOM 1727 O O . PHE B 1 66 ? 7.281 0.063 -13.953 1 97.06 66 PHE B O 1
ATOM 1734 N N . TYR B 1 67 ? 6.59 0.51 -11.969 1 97.19 67 TYR B N 1
ATOM 1735 C CA . TYR B 1 67 ? 6.961 1.916 -12.086 1 97.19 67 TYR B CA 1
ATOM 1736 C C . TYR B 1 67 ? 8.297 2.184 -11.406 1 97.19 67 TYR B C 1
ATOM 1738 O O . TYR B 1 67 ? 9.047 3.074 -11.82 1 97.19 67 TYR B O 1
ATOM 1746 N N . ASP B 1 68 ? 8.562 1.462 -10.32 1 97.5 68 ASP B N 1
ATOM 1747 C CA . ASP B 1 68 ? 9.797 1.623 -9.555 1 97.5 68 ASP B CA 1
ATOM 1748 C C . ASP B 1 68 ? 10.25 0.293 -8.961 1 97.5 68 ASP B C 1
ATOM 1750 O O . ASP B 1 68 ? 9.422 -0.542 -8.586 1 97.5 68 ASP B O 1
ATOM 1754 N N . GLN B 1 69 ? 11.484 0.13 -8.922 1 98.12 69 GLN B N 1
ATOM 1755 C CA . GLN B 1 69 ? 12.102 -0.871 -8.055 1 98.12 69 GLN B CA 1
ATOM 1756 C C . GLN B 1 69 ? 13.281 -0.284 -7.289 1 98.12 69 GLN B C 1
ATOM 1758 O O . GLN B 1 69 ? 14.195 0.285 -7.891 1 98.12 69 GLN B O 1
ATOM 1763 N N . ILE B 1 70 ? 13.203 -0.281 -6.023 1 98.12 70 ILE B N 1
ATOM 1764 C CA . ILE B 1 70 ? 14.188 0.233 -5.082 1 98.12 70 ILE B CA 1
ATOM 1765 C C . ILE B 1 70 ? 14.734 -0.912 -4.23 1 98.12 70 ILE B C 1
ATOM 1767 O O . ILE B 1 70 ? 13.977 -1.764 -3.764 1 98.12 70 ILE B O 1
ATOM 1771 N N . ALA B 1 71 ? 16.094 -0.973 -4.078 1 98 71 ALA B N 1
ATOM 1772 C CA . ALA B 1 71 ? 16.656 -2.07 -3.299 1 98 71 ALA B CA 1
ATOM 1773 C C . ALA B 1 71 ? 17.75 -1.568 -2.35 1 98 71 ALA B C 1
ATOM 1775 O O . ALA B 1 71 ? 18.516 -0.667 -2.695 1 98 71 ALA B O 1
ATOM 1776 N N . GLU B 1 72 ? 17.781 -2.061 -1.227 1 97.31 72 GLU B N 1
ATOM 1777 C CA . GLU B 1 72 ? 18.828 -1.868 -0.233 1 97.31 72 GLU B CA 1
ATOM 1778 C C . GLU B 1 72 ? 19.062 -3.141 0.576 1 97.31 72 GLU B C 1
ATOM 1780 O O . GLU B 1 72 ? 18.125 -3.703 1.144 1 97.31 72 GLU B O 1
ATOM 1785 N N . GLY B 1 73 ? 20.344 -3.584 0.663 1 96.12 73 GLY B N 1
ATOM 1786 C CA . GLY B 1 73 ? 20.609 -4.863 1.299 1 96.12 73 GLY B CA 1
ATOM 1787 C C . GLY B 1 73 ? 19.891 -6.023 0.638 1 96.12 73 GLY B C 1
ATOM 1788 O O . GLY B 1 73 ? 20.031 -6.246 -0.565 1 96.12 73 GLY B O 1
ATOM 1789 N N . ASP B 1 74 ? 19.078 -6.703 1.45 1 97.62 74 ASP B N 1
ATOM 1790 C CA . ASP B 1 74 ? 18.422 -7.906 0.956 1 97.62 74 ASP B CA 1
ATOM 1791 C C . ASP B 1 74 ? 16.938 -7.637 0.679 1 97.62 74 ASP B C 1
ATOM 1793 O O . ASP B 1 74 ? 16.172 -8.57 0.438 1 97.62 74 ASP B O 1
ATOM 1797 N N . LYS B 1 75 ? 16.594 -6.375 0.696 1 98.5 75 LYS B N 1
ATOM 1798 C CA . LYS B 1 75 ? 15.188 -6.043 0.464 1 98.5 75 LYS B CA 1
ATOM 1799 C C . LYS B 1 75 ? 15.008 -5.312 -0.863 1 98.5 75 LYS B C 1
ATOM 1801 O O . LYS B 1 75 ? 15.828 -4.465 -1.228 1 98.5 75 LYS B O 1
ATOM 1806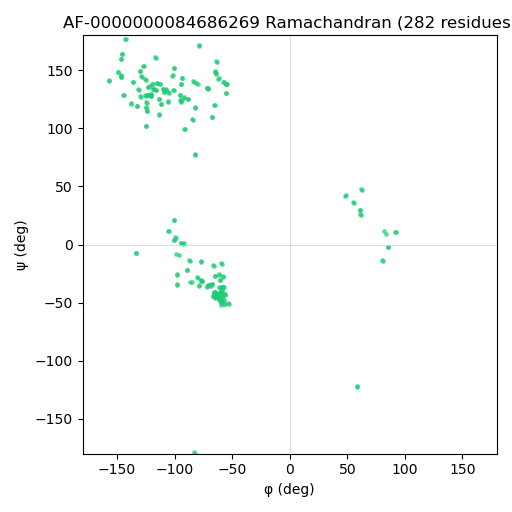 N N . VAL B 1 76 ? 13.953 -5.676 -1.595 1 98.75 76 VAL B N 1
ATOM 1807 C CA . VAL B 1 76 ? 13.547 -5.051 -2.848 1 98.75 76 VAL B CA 1
ATOM 1808 C C . VAL B 1 76 ? 12.125 -4.504 -2.711 1 98.75 76 VAL B C 1
ATOM 1810 O O . VAL B 1 76 ? 11.227 -5.207 -2.236 1 98.75 76 VAL B O 1
ATOM 1813 N N . VAL B 1 77 ? 11.977 -3.254 -3.078 1 98.75 77 VAL B N 1
ATOM 1814 C CA . VAL B 1 77 ? 10.672 -2.594 -3.113 1 98.75 77 VAL B CA 1
ATOM 1815 C C . VAL B 1 77 ? 10.211 -2.445 -4.559 1 98.75 77 VAL B C 1
ATOM 1817 O O . VAL B 1 77 ? 10.977 -2.006 -5.422 1 98.75 77 VAL B O 1
ATOM 1820 N N . SER B 1 78 ? 8.969 -2.838 -4.824 1 98.75 78 SER B N 1
ATOM 1821 C CA . SER B 1 78 ? 8.375 -2.678 -6.148 1 98.75 78 SER B CA 1
ATOM 1822 C C . SER B 1 78 ? 7.07 -1.895 -6.074 1 98.75 78 SER B C 1
ATOM 1824 O O . SER B 1 78 ? 6.148 -2.283 -5.359 1 98.75 78 SER B O 1
ATOM 1826 N N . ARG B 1 79 ? 7.035 -0.776 -6.707 1 98.44 79 ARG B N 1
ATOM 1827 C CA . ARG B 1 79 ? 5.793 -0.052 -6.949 1 98.44 79 ARG B CA 1
ATOM 1828 C C . ARG B 1 79 ? 5.184 -0.445 -8.297 1 98.44 79 ARG B C 1
ATOM 1830 O O . ARG B 1 79 ? 5.852 -0.371 -9.328 1 98.44 79 ARG B O 1
ATOM 1837 N N . MET B 1 80 ? 3.914 -0.842 -8.203 1 97.25 80 MET B N 1
ATOM 1838 C CA . MET B 1 80 ? 3.328 -1.392 -9.422 1 97.25 80 MET B CA 1
ATOM 1839 C C . MET B 1 80 ? 1.845 -1.053 -9.516 1 97.25 80 MET B C 1
ATOM 1841 O O . MET B 1 80 ? 1.229 -0.67 -8.523 1 97.25 80 MET B O 1
ATOM 1845 N N . LYS B 1 81 ? 1.352 -1.129 -10.68 1 95.31 81 LYS B N 1
ATOM 1846 C CA . LYS B 1 81 ? -0.078 -1.168 -10.977 1 95.31 81 LYS B CA 1
ATOM 1847 C C . LYS B 1 81 ? -0.473 -2.496 -11.609 1 95.31 81 LYS B C 1
ATOM 1849 O O . LYS B 1 81 ? 0.261 -3.035 -12.445 1 95.31 81 LYS B O 1
ATOM 1854 N N . LEU B 1 82 ? -1.596 -3.02 -11.195 1 95.75 82 LEU B N 1
ATOM 1855 C CA . LEU B 1 82 ? -2.131 -4.27 -11.719 1 95.75 82 LEU B CA 1
ATOM 1856 C C . LEU B 1 82 ? -3.545 -4.078 -12.25 1 95.75 82 LEU B C 1
ATOM 1858 O O . LEU B 1 82 ? -4.43 -3.611 -11.523 1 95.75 82 LEU B O 1
ATOM 1862 N N . ARG B 1 83 ? -3.721 -4.238 -13.547 1 96.56 83 ARG B N 1
ATOM 1863 C CA . ARG B 1 83 ? -5.047 -4.305 -14.148 1 96.56 83 ARG B CA 1
ATOM 1864 C C . ARG B 1 83 ? -5.5 -5.754 -14.32 1 96.56 83 ARG B C 1
ATOM 1866 O O . ARG B 1 83 ? -4.738 -6.598 -14.797 1 96.56 83 ARG B O 1
ATOM 1873 N N . MET B 1 84 ? -6.695 -6.051 -13.844 1 95.88 84 MET B N 1
ATOM 1874 C CA . MET B 1 84 ? -7.234 -7.406 -13.938 1 95.88 84 MET B CA 1
ATOM 1875 C C . MET B 1 84 ? -8.742 -7.375 -14.141 1 95.88 84 MET B C 1
ATOM 1877 O O . MET B 1 84 ? -9.375 -6.332 -13.969 1 95.88 84 MET B O 1
ATOM 1881 N N . LYS B 1 85 ? -9.289 -8.5 -14.562 1 96.44 85 LYS B N 1
ATOM 1882 C CA . LYS B 1 85 ? -10.719 -8.633 -14.82 1 96.44 85 LYS B CA 1
ATOM 1883 C C . LYS B 1 85 ? -11.383 -9.531 -13.789 1 96.44 85 LYS B C 1
ATOM 1885 O O . LYS B 1 85 ? -10.891 -10.625 -13.5 1 96.44 85 LYS B O 1
ATOM 1890 N N . HIS B 1 86 ? -12.508 -9.094 -13.273 1 94.62 86 HIS B N 1
ATOM 1891 C CA . HIS B 1 86 ? -13.258 -9.867 -12.297 1 94.62 86 HIS B CA 1
ATOM 1892 C C . HIS B 1 86 ? -14.125 -10.922 -12.977 1 94.62 86 HIS B C 1
ATOM 1894 O O . HIS B 1 86 ? -15.117 -10.594 -13.633 1 94.62 86 HIS B O 1
ATOM 1900 N N . VAL B 1 87 ? -13.82 -12.25 -12.656 1 95 87 VAL B N 1
ATOM 1901 C CA . VAL B 1 87 ? -14.5 -13.289 -13.43 1 95 87 VAL B CA 1
ATOM 1902 C C . VAL B 1 87 ? -15.047 -14.359 -12.492 1 95 87 VAL B C 1
ATOM 1904 O O . VAL B 1 87 ? -15.711 -15.297 -12.938 1 95 87 VAL B O 1
ATOM 1907 N N . GLY B 1 88 ? -14.711 -14.273 -11.227 1 92.75 88 GLY B N 1
ATOM 1908 C CA . GLY B 1 88 ? -15.203 -15.258 -10.273 1 92.75 88 GLY B CA 1
ATOM 1909 C C . GLY B 1 88 ? -16.094 -14.664 -9.203 1 92.75 88 GLY B C 1
ATOM 1910 O O . GLY B 1 88 ? -16.094 -13.445 -8.984 1 92.75 88 GLY B O 1
ATOM 1911 N N . GLU B 1 89 ? -16.859 -15.586 -8.578 1 89.75 89 GLU B N 1
ATOM 1912 C CA . GLU B 1 89 ? -17.703 -15.141 -7.465 1 89.75 89 GLU B CA 1
ATOM 1913 C C . GLU B 1 89 ? -16.844 -14.812 -6.242 1 89.75 89 GLU B C 1
ATOM 1915 O O . GLU B 1 89 ? -15.898 -15.539 -5.922 1 89.75 89 GLU B O 1
ATOM 1920 N N . PHE B 1 90 ? -17.125 -13.672 -5.605 1 84.25 90 PHE B N 1
ATOM 1921 C CA . PHE B 1 90 ? -16.406 -13.242 -4.41 1 84.25 90 PHE B CA 1
ATOM 1922 C C . PHE B 1 90 ? -17.375 -12.672 -3.377 1 84.25 90 PHE B C 1
ATOM 1924 O O . PHE B 1 90 ? -18.094 -11.711 -3.654 1 84.25 90 PHE B O 1
ATOM 1931 N N . ASN B 1 91 ? -17.375 -13.289 -2.238 1 81.5 91 ASN B N 1
ATOM 1932 C CA . ASN B 1 91 ? -18.234 -12.867 -1.145 1 81.5 91 ASN B CA 1
ATOM 1933 C C . ASN B 1 91 ? -19.672 -12.664 -1.613 1 81.5 91 ASN B C 1
ATOM 1935 O O . ASN B 1 91 ? -20.297 -11.648 -1.313 1 81.5 91 ASN B O 1
ATOM 1939 N N . GLY B 1 92 ? -20.141 -13.562 -2.424 1 84.38 92 GLY B N 1
ATOM 1940 C CA . GLY B 1 92 ? -21.531 -13.562 -2.854 1 84.38 92 GLY B CA 1
ATOM 1941 C C . GLY B 1 92 ? -21.781 -12.664 -4.055 1 84.38 92 GLY B C 1
ATOM 1942 O O . GLY B 1 92 ? -22.906 -12.602 -4.562 1 84.38 92 GLY B O 1
ATOM 1943 N N . VAL B 1 93 ? -20.812 -12.031 -4.469 1 86.56 93 VAL B N 1
ATOM 1944 C CA . VAL B 1 93 ? -20.969 -11.164 -5.629 1 86.56 93 VAL B CA 1
ATOM 1945 C C . VAL B 1 93 ? -20.578 -11.922 -6.898 1 86.56 93 VAL B C 1
ATOM 1947 O O . VAL B 1 93 ? -19.469 -12.453 -7.004 1 86.56 93 VAL B O 1
ATOM 1950 N N . ALA B 1 94 ? -21.516 -11.984 -7.805 1 92.69 94 ALA B N 1
ATOM 1951 C CA . ALA B 1 94 ? -21.281 -12.641 -9.094 1 92.69 94 ALA B CA 1
ATOM 1952 C C . ALA B 1 94 ? -20.203 -11.906 -9.883 1 92.69 94 ALA B C 1
ATOM 1954 O O . ALA B 1 94 ? -19.938 -10.727 -9.648 1 92.69 94 ALA B O 1
ATOM 1955 N N . PRO B 1 95 ? -19.594 -12.625 -10.82 1 93.88 95 PRO B N 1
ATOM 1956 C CA . PRO B 1 95 ? -18.609 -11.945 -11.672 1 93.88 95 PRO B CA 1
ATOM 1957 C C . PRO B 1 95 ? -19.188 -10.719 -12.367 1 93.88 95 PRO B C 1
ATOM 1959 O O . PRO B 1 95 ? -20.266 -10.797 -12.969 1 93.88 95 PRO B O 1
ATOM 1962 N N . THR B 1 96 ? -18.484 -9.656 -12.25 1 91.62 96 THR B N 1
ATOM 1963 C CA . THR B 1 96 ? -18.922 -8.43 -12.898 1 91.62 96 THR B CA 1
ATOM 1964 C C . THR B 1 96 ? -18.375 -8.336 -14.32 1 91.62 96 THR B C 1
ATOM 1966 O O . THR B 1 96 ? -18.891 -7.566 -15.133 1 91.62 96 THR B O 1
ATOM 1969 N N . ASN B 1 97 ? -17.312 -9.047 -14.578 1 95.06 97 ASN B N 1
ATOM 1970 C CA . ASN B 1 97 ? -16.594 -9.016 -15.844 1 95.06 97 ASN B CA 1
ATOM 1971 C C . ASN B 1 97 ? -16.047 -7.629 -16.141 1 95.06 97 ASN B C 1
ATOM 1973 O O . ASN B 1 97 ? -15.922 -7.242 -17.312 1 95.06 97 ASN B O 1
ATOM 1977 N N . GLU B 1 98 ? -15.82 -6.891 -15.109 1 93 98 GLU B N 1
ATOM 1978 C CA . GLU B 1 98 ? -15.203 -5.574 -15.234 1 93 98 GLU B CA 1
ATOM 1979 C C . GLU B 1 98 ? -13.719 -5.629 -14.875 1 93 98 GLU B C 1
ATOM 1981 O O . GLU B 1 98 ? -13.289 -6.492 -14.109 1 93 98 GLU B O 1
ATOM 1986 N N . TYR B 1 99 ? -12.992 -4.68 -15.523 1 95.81 99 TYR B N 1
ATOM 1987 C CA . TYR B 1 99 ? -11.586 -4.508 -15.156 1 95.81 99 TYR B CA 1
ATOM 1988 C C . TYR B 1 99 ? -11.445 -3.617 -13.93 1 95.81 99 TYR B C 1
ATOM 1990 O O . TYR B 1 99 ? -12.211 -2.666 -13.75 1 95.81 99 TYR B O 1
ATOM 1998 N N . VAL B 1 100 ? -10.547 -4.02 -13.117 1 93.19 100 VAL B N 1
ATOM 1999 C CA . VAL B 1 100 ? -10.203 -3.211 -11.945 1 93.19 100 VAL B CA 1
ATOM 2000 C C . VAL B 1 100 ? -8.703 -2.93 -11.938 1 93.19 100 VAL B C 1
ATOM 2002 O O . VAL B 1 100 ? -7.902 -3.764 -12.375 1 93.19 100 VAL B O 1
ATOM 2005 N N . ASP B 1 101 ? -8.367 -1.754 -11.539 1 93.12 101 ASP B N 1
ATOM 2006 C CA . ASP B 1 101 ? -6.973 -1.34 -11.391 1 93.12 101 ASP B CA 1
ATOM 2007 C C . ASP B 1 101 ? -6.594 -1.2 -9.914 1 93.12 101 ASP B C 1
ATOM 2009 O O . ASP B 1 101 ? -7.309 -0.558 -9.141 1 93.12 101 ASP B O 1
ATOM 2013 N N . LEU B 1 102 ? -5.453 -1.825 -9.609 1 92.62 102 LEU B N 1
ATOM 2014 C CA . LEU B 1 102 ? -4.957 -1.709 -8.242 1 92.62 102 LEU B CA 1
ATOM 2015 C C . LEU B 1 102 ? -3.549 -1.131 -8.219 1 92.62 102 LEU B C 1
ATOM 2017 O O . LEU B 1 102 ? -2.721 -1.471 -9.07 1 92.62 102 LEU B O 1
ATOM 2021 N N . ASP B 1 103 ? -3.344 -0.199 -7.32 1 93.44 103 ASP B N 1
ATOM 2022 C CA . ASP B 1 103 ? -1.999 0.275 -7.004 1 93.44 103 ASP B CA 1
ATOM 2023 C C . ASP B 1 103 ? -1.422 -0.471 -5.805 1 93.44 103 ASP B C 1
ATOM 2025 O O . ASP B 1 103 ? -2.133 -0.737 -4.832 1 93.44 103 ASP B O 1
ATOM 2029 N N . ALA B 1 104 ? -0.135 -0.826 -5.891 1 95.56 104 ALA B N 1
ATOM 2030 C CA . ALA B 1 104 ? 0.468 -1.594 -4.805 1 95.56 104 ALA B CA 1
ATOM 2031 C C . ALA B 1 104 ? 1.955 -1.28 -4.668 1 95.56 104 ALA B C 1
ATOM 2033 O O . ALA B 1 104 ? 2.609 -0.917 -5.648 1 95.56 104 ALA B O 1
ATOM 2034 N N . ILE B 1 105 ? 2.455 -1.335 -3.51 1 98.12 105 ILE B N 1
ATOM 2035 C CA . ILE B 1 105 ? 3.881 -1.357 -3.201 1 98.12 105 ILE B CA 1
ATOM 2036 C C . ILE B 1 105 ? 4.211 -2.598 -2.375 1 98.12 105 ILE B C 1
ATOM 2038 O O . ILE B 1 105 ? 3.551 -2.875 -1.37 1 98.12 105 ILE B O 1
ATOM 2042 N N . HIS B 1 106 ? 5.219 -3.332 -2.82 1 98.12 106 HIS B N 1
ATOM 2043 C CA . HIS B 1 106 ? 5.645 -4.578 -2.191 1 98.12 106 HIS B CA 1
ATOM 2044 C C . HIS B 1 106 ? 7.09 -4.484 -1.71 1 98.12 106 HIS B C 1
ATOM 2046 O O . HIS B 1 106 ? 7.941 -3.926 -2.4 1 98.12 106 HIS B O 1
ATOM 2052 N N . ILE B 1 107 ? 7.293 -5.004 -0.541 1 98.75 107 ILE B N 1
ATOM 2053 C CA . ILE B 1 107 ? 8.656 -5.207 -0.057 1 98.75 107 ILE B CA 1
ATOM 2054 C C . ILE B 1 107 ? 8.945 -6.703 0.057 1 98.75 107 ILE B C 1
ATOM 2056 O O . ILE B 1 107 ? 8.227 -7.43 0.748 1 98.75 107 ILE B O 1
ATOM 2060 N N . MET B 1 108 ? 10 -7.156 -0.585 1 98.81 108 MET B N 1
ATOM 2061 C CA . MET B 1 108 ? 10.43 -8.547 -0.503 1 98.81 108 MET B CA 1
ATOM 2062 C C . MET B 1 108 ? 11.867 -8.641 -0.004 1 98.81 108 MET B C 1
ATOM 2064 O O . MET B 1 108 ? 12.742 -7.934 -0.491 1 98.81 108 MET B O 1
ATOM 2068 N N . ARG B 1 109 ? 12.016 -9.461 0.991 1 98.81 109 ARG B N 1
ATOM 2069 C CA . ARG B 1 109 ? 13.352 -9.781 1.482 1 98.81 109 ARG B CA 1
ATOM 2070 C C . ARG B 1 109 ? 13.867 -11.07 0.845 1 98.81 109 ARG B C 1
ATOM 2072 O O . ARG B 1 109 ? 13.219 -12.109 0.913 1 98.81 109 ARG B O 1
ATOM 2079 N N . ILE B 1 110 ? 15.047 -11 0.204 1 98.75 110 ILE B N 1
ATOM 2080 C CA . ILE B 1 110 ? 15.602 -12.109 -0.56 1 98.75 110 ILE B CA 1
ATOM 2081 C C . ILE B 1 110 ? 16.75 -12.75 0.219 1 98.75 110 ILE B C 1
ATOM 2083 O O . ILE B 1 110 ? 17.672 -12.055 0.655 1 98.75 110 ILE B O 1
ATOM 2087 N N . LYS B 1 111 ? 16.656 -14 0.475 1 98.38 111 LYS B N 1
ATOM 2088 C CA . LYS B 1 111 ? 17.719 -14.812 1.087 1 98.38 111 LYS B CA 1
ATOM 2089 C C . LYS B 1 111 ? 18.062 -16.016 0.216 1 98.38 111 LYS B C 1
ATOM 2091 O O . LYS B 1 111 ? 17.188 -16.812 -0.127 1 98.38 111 LYS B O 1
ATOM 2096 N N . ASP B 1 112 ? 19.359 -16.125 -0.181 1 96.69 112 ASP B N 1
ATOM 2097 C CA . ASP B 1 112 ? 19.844 -17.234 -1.001 1 96.69 112 ASP B CA 1
ATOM 2098 C C . ASP B 1 112 ? 19.031 -17.359 -2.291 1 96.69 112 ASP B C 1
ATOM 2100 O O . ASP B 1 112 ? 18.641 -18.453 -2.684 1 96.69 112 ASP B O 1
ATOM 2104 N N . GLY B 1 113 ? 18.672 -16.25 -2.807 1 97.69 113 GLY B N 1
ATOM 2105 C CA . GLY B 1 113 ? 18 -16.188 -4.102 1 97.69 113 GLY B CA 1
ATOM 2106 C C . GLY B 1 113 ? 16.516 -16.469 -4.016 1 97.69 113 GLY B C 1
ATOM 2107 O O . GLY B 1 113 ? 15.844 -16.625 -5.043 1 97.69 113 GLY B O 1
ATOM 2108 N N . LEU B 1 114 ? 15.961 -16.5 -2.803 1 98.69 114 LEU B N 1
ATOM 2109 C CA . LEU B 1 114 ? 14.555 -16.828 -2.598 1 98.69 114 LEU B CA 1
ATOM 2110 C C . LEU B 1 114 ? 13.867 -15.781 -1.733 1 98.69 114 LEU B C 1
ATOM 2112 O O . LEU B 1 114 ? 14.492 -15.195 -0.847 1 98.69 114 LEU B O 1
ATOM 2116 N N . ASN B 1 115 ? 12.586 -15.523 -2.037 1 98.81 115 ASN B N 1
ATOM 2117 C CA . ASN B 1 115 ? 11.781 -14.641 -1.199 1 98.81 115 ASN B CA 1
ATOM 2118 C C . ASN B 1 115 ? 11.508 -15.258 0.169 1 98.81 115 ASN B C 1
ATOM 2120 O O . ASN B 1 115 ? 10.734 -16.203 0.281 1 98.81 115 ASN B O 1
ATOM 2124 N N . ILE B 1 116 ? 12.102 -14.734 1.221 1 98.88 116 ILE B N 1
ATOM 2125 C CA . ILE B 1 116 ? 11.969 -15.336 2.543 1 98.88 116 ILE B CA 1
ATOM 2126 C C . ILE B 1 116 ? 10.891 -14.609 3.336 1 98.88 116 ILE B C 1
ATOM 2128 O O . ILE B 1 116 ? 10.305 -15.164 4.27 1 98.88 116 ILE B O 1
ATOM 2132 N N . GLU B 1 117 ? 10.641 -13.32 3.008 1 98.75 117 GLU B N 1
ATOM 2133 C CA . GLU B 1 117 ? 9.633 -12.531 3.705 1 98.75 117 GLU B CA 1
ATOM 2134 C C . GLU B 1 117 ? 9.141 -11.375 2.84 1 98.75 117 GLU B C 1
ATOM 2136 O O . GLU B 1 117 ? 9.93 -10.758 2.117 1 98.75 117 GLU B O 1
ATOM 2141 N N . GLU B 1 118 ? 7.863 -11.102 2.895 1 98.31 118 GLU B N 1
ATOM 2142 C CA . GLU B 1 118 ? 7.379 -9.992 2.084 1 98.31 118 GLU B CA 1
ATOM 2143 C C . GLU B 1 118 ? 6.227 -9.266 2.777 1 98.31 118 GLU B C 1
ATOM 2145 O O . GLU B 1 118 ? 5.48 -9.867 3.551 1 98.31 118 GLU B O 1
ATOM 2150 N N . TRP B 1 119 ? 6.141 -7.961 2.609 1 97.69 119 TRP B N 1
ATOM 2151 C CA . TRP B 1 119 ? 5.117 -7.035 3.082 1 97.69 119 TRP B CA 1
ATOM 2152 C C . TRP B 1 119 ? 4.457 -6.312 1.912 1 97.69 119 TRP B C 1
ATOM 2154 O O . TRP B 1 119 ? 5.141 -5.707 1.082 1 97.69 119 TRP B O 1
ATOM 2164 N N . ASP B 1 120 ? 3.109 -6.359 1.891 1 96 120 ASP B N 1
ATOM 2165 C CA . ASP B 1 120 ? 2.398 -5.707 0.794 1 96 120 ASP B CA 1
ATOM 2166 C C . ASP B 1 120 ? 1.494 -4.59 1.313 1 96 120 ASP B C 1
ATOM 2168 O O . ASP B 1 120 ? 0.858 -4.738 2.359 1 96 120 ASP B O 1
ATOM 2172 N N . ALA B 1 121 ? 1.531 -3.492 0.697 1 95.25 121 ALA B N 1
ATOM 2173 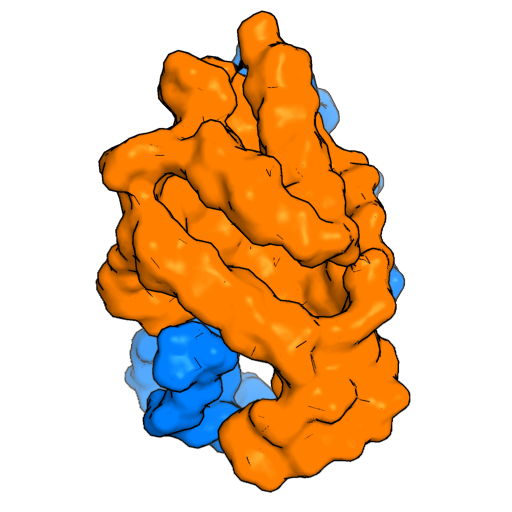C CA . ALA B 1 121 ? 0.477 -2.488 0.812 1 95.25 121 ALA B CA 1
ATOM 2174 C C . ALA B 1 121 ? -0.29 -2.346 -0.499 1 95.25 121 ALA B C 1
ATOM 2176 O O . ALA B 1 121 ? 0.3 -2.055 -1.542 1 95.25 121 ALA B O 1
ATOM 2177 N N . VAL B 1 122 ? -1.588 -2.57 -0.479 1 92.25 122 VAL B N 1
ATOM 2178 C CA . VAL B 1 122 ? -2.434 -2.562 -1.668 1 92.25 122 VAL B CA 1
ATOM 2179 C C . VAL B 1 122 ? -3.672 -1.706 -1.415 1 92.25 122 VAL B C 1
ATOM 2181 O O . VAL B 1 122 ? -4.297 -1.806 -0.357 1 92.25 122 VAL B O 1
ATOM 2184 N N . ASP B 1 123 ? -4.008 -0.851 -2.352 1 89.12 123 ASP B N 1
ATOM 2185 C CA . ASP B 1 123 ? -5.277 -0.135 -2.291 1 89.12 123 ASP B CA 1
ATOM 2186 C C . ASP B 1 123 ? -6.41 -0.975 -2.881 1 89.12 123 ASP B C 1
ATOM 2188 O O . ASP B 1 123 ? -6.605 -0.997 -4.098 1 89.12 123 ASP B O 1
ATOM 2192 N N . PHE B 1 124 ? -7.266 -1.47 -2.047 1 87.19 124 PHE B N 1
ATOM 2193 C CA . PHE B 1 124 ? -8.312 -2.389 -2.488 1 87.19 124 PHE B CA 1
ATOM 2194 C C . PHE B 1 124 ? -9.586 -1.634 -2.832 1 87.19 124 PHE B C 1
ATOM 2196 O O . PHE B 1 124 ? -10.562 -2.232 -3.285 1 87.19 124 PHE B O 1
ATOM 2203 N N . VAL B 1 125 ? -9.578 -0.34 -2.713 1 86.12 125 VAL B N 1
ATOM 2204 C CA . VAL B 1 125 ? -10.805 0.439 -2.834 1 86.12 125 VAL B CA 1
ATOM 2205 C C . VAL B 1 125 ? -11.383 0.276 -4.238 1 86.12 125 VAL B C 1
ATOM 2207 O O . VAL B 1 125 ? -12.57 0.001 -4.395 1 86.12 125 VAL B O 1
ATOM 2210 N N . PRO B 1 126 ? -10.562 0.35 -5.312 1 86.31 126 PRO B N 1
ATOM 2211 C CA . PRO B 1 126 ? -11.148 0.145 -6.641 1 86.31 126 PRO B CA 1
ATOM 2212 C C . PRO B 1 126 ? -11.812 -1.224 -6.789 1 86.31 126 PRO B C 1
ATOM 2214 O O . PRO B 1 126 ? -12.844 -1.345 -7.445 1 86.31 126 PRO B O 1
ATOM 2217 N N . PHE B 1 127 ? -11.242 -2.219 -6.195 1 86.31 127 PHE B N 1
ATOM 2218 C CA . PHE B 1 127 ? -11.805 -3.561 -6.23 1 86.31 127 PHE B CA 1
ATOM 2219 C C . PHE B 1 127 ? -13.133 -3.609 -5.477 1 86.31 127 PHE B C 1
ATOM 2221 O O . PHE B 1 127 ? -14.117 -4.141 -5.984 1 86.31 127 PHE B O 1
ATOM 2228 N N . LEU B 1 128 ? -13.164 -3.016 -4.352 1 85.88 128 LEU B N 1
ATOM 2229 C CA . LEU B 1 128 ? -14.359 -3.014 -3.525 1 85.88 128 LEU B CA 1
ATOM 2230 C C . LEU B 1 128 ? -15.477 -2.209 -4.188 1 85.88 128 LEU B C 1
ATOM 2232 O O . LEU B 1 128 ? -16.656 -2.549 -4.055 1 85.88 128 LEU B O 1
ATOM 2236 N N . LYS B 1 129 ? -15.094 -1.161 -4.887 1 85.38 129 LYS B N 1
ATOM 2237 C CA . LYS B 1 129 ? -16.062 -0.413 -5.672 1 85.38 129 LYS B CA 1
ATOM 2238 C C . LYS B 1 129 ? -16.641 -1.269 -6.797 1 85.38 129 LYS B C 1
ATOM 2240 O O . LYS B 1 129 ? -17.859 -1.294 -7.012 1 85.38 129 LYS B O 1
ATOM 2245 N N . ALA B 1 130 ? -15.797 -1.972 -7.473 1 84.44 130 ALA B N 1
ATOM 2246 C CA . ALA B 1 130 ? -16.219 -2.83 -8.578 1 84.44 130 ALA B CA 1
ATOM 2247 C C . ALA B 1 130 ? -17.188 -3.91 -8.094 1 84.44 130 ALA B C 1
ATOM 2249 O O . ALA B 1 130 ? -18.109 -4.293 -8.82 1 84.44 130 ALA B O 1
ATOM 2250 N N . LEU B 1 131 ? -17.031 -4.34 -6.852 1 82.31 131 LEU B N 1
ATOM 2251 C CA . LEU B 1 131 ? -17.859 -5.398 -6.281 1 82.31 131 LEU B CA 1
ATOM 2252 C C . LEU B 1 131 ? -19.141 -4.832 -5.68 1 82.31 131 LEU B C 1
ATOM 2254 O O . LEU B 1 131 ? -20.031 -5.586 -5.305 1 82.31 131 LEU B O 1
ATOM 2258 N N . GLY B 1 132 ? -19.156 -3.57 -5.523 1 80.62 132 GLY B N 1
ATOM 2259 C CA . GLY B 1 132 ? -20.375 -2.932 -5.043 1 80.62 132 GLY B CA 1
ATOM 2260 C C . GLY B 1 132 ? -20.406 -2.781 -3.533 1 80.62 132 GLY B C 1
ATOM 2261 O O . GLY B 1 132 ? -21.453 -2.443 -2.963 1 80.62 132 GLY B O 1
ATOM 2262 N N . PHE B 1 133 ? -19.281 -3.027 -2.922 1 79.75 133 PHE B N 1
ATOM 2263 C CA . PHE B 1 133 ? -19.25 -2.877 -1.473 1 79.75 133 PHE B CA 1
ATOM 2264 C C . PHE B 1 133 ? -19.172 -1.406 -1.082 1 79.75 133 PHE B C 1
ATOM 2266 O O . PHE B 1 133 ? -19.625 -1.024 0 1 79.75 133 PHE B O 1
ATOM 2273 N N . ILE B 1 134 ? -18.562 -0.647 -1.895 1 81.12 134 ILE B N 1
ATOM 2274 C CA . ILE B 1 134 ? -18.469 0.802 -1.764 1 81.12 134 ILE B CA 1
ATOM 2275 C C . ILE B 1 134 ? -19.062 1.471 -3 1 81.12 134 ILE B C 1
ATOM 2277 O O . ILE B 1 134 ? -18.844 1.018 -4.125 1 81.12 134 ILE B O 1
ATOM 2281 N N . PRO B 1 135 ? -19.828 2.492 -2.758 1 81.31 135 PRO B N 1
ATOM 2282 C CA . PRO B 1 135 ? -20.391 3.172 -3.928 1 81.31 135 PRO B CA 1
ATOM 2283 C C . PRO B 1 135 ? -19.328 3.682 -4.887 1 81.31 135 PRO B C 1
ATOM 2285 O O . PRO B 1 135 ? -18.281 4.184 -4.449 1 81.31 135 PRO B O 1
ATOM 2288 N N . LYS B 1 136 ? -19.625 3.518 -6.152 1 79.81 136 LYS B N 1
ATOM 2289 C CA . LYS B 1 136 ? -18.672 3.898 -7.184 1 79.81 136 LYS B CA 1
ATOM 2290 C C . LYS B 1 136 ? -18.375 5.391 -7.125 1 79.81 136 LYS B C 1
ATOM 2292 O O . LYS B 1 136 ? -17.266 5.82 -7.465 1 79.81 136 LYS B O 1
ATOM 2297 N N . ASP B 1 137 ? -19.312 6.156 -6.598 1 78.25 137 ASP B N 1
ATOM 2298 C CA . ASP B 1 137 ? -19.172 7.609 -6.598 1 78.25 137 ASP B CA 1
ATOM 2299 C C . ASP B 1 137 ? -18.672 8.117 -5.246 1 78.25 137 ASP B C 1
ATOM 2301 O O . ASP B 1 137 ? -18.578 9.328 -5.023 1 78.25 137 ASP B O 1
ATOM 2305 N N . SER B 1 138 ? -18.328 7.145 -4.383 1 75.44 138 SER B N 1
ATOM 2306 C CA . SER B 1 138 ? -17.812 7.559 -3.084 1 75.44 138 SER B CA 1
ATOM 2307 C C . SER B 1 138 ? -16.516 8.352 -3.232 1 75.44 138 SER B C 1
ATOM 2309 O O . SER B 1 138 ? -15.703 8.062 -4.113 1 75.44 138 SER B O 1
ATOM 2311 N N . LYS B 1 139 ? -16.453 9.391 -2.314 1 72.56 139 LYS B N 1
ATOM 2312 C CA . LYS B 1 139 ? -15.281 10.266 -2.352 1 72.56 139 LYS B CA 1
ATOM 2313 C C . LYS B 1 139 ? -14.289 9.906 -1.25 1 72.56 139 LYS B C 1
ATOM 2315 O O . LYS B 1 139 ? -14.672 9.328 -0.23 1 72.56 139 LYS B O 1
ATOM 2320 N N . GLY B 1 140 ? -13.031 10.078 -1.598 1 71.25 140 GLY B N 1
ATOM 2321 C CA . GLY B 1 140 ? -12.031 9.969 -0.548 1 71.25 140 GLY B CA 1
ATOM 2322 C C . GLY B 1 140 ? -11.922 11.211 0.31 1 71.25 140 GLY B C 1
ATOM 2323 O O . GLY B 1 140 ? -12.609 12.203 0.057 1 71.25 140 GLY B O 1
ATOM 2324 N N . PRO B 1 141 ? -11.148 11.078 1.413 1 65 141 PRO B N 1
ATOM 2325 C CA . PRO B 1 141 ? -11.016 12.25 2.289 1 65 141 PRO B CA 1
ATOM 2326 C C . PRO B 1 141 ? -10.43 13.461 1.571 1 65 141 PRO B C 1
ATOM 2328 O O . PRO B 1 141 ? -10.578 14.594 2.041 1 65 141 PRO B O 1
ATOM 2331 N N . TRP B 1 142 ? -9.836 13.172 0.426 1 64.94 142 TRP B N 1
ATOM 2332 C CA . TRP B 1 142 ? -9.172 14.242 -0.308 1 64.94 142 TRP B CA 1
ATOM 2333 C C . TRP B 1 142 ? -10.086 14.812 -1.392 1 64.94 142 TRP B C 1
ATOM 2335 O O . TRP B 1 142 ? -9.727 15.773 -2.074 1 64.94 142 TRP B O 1
ATOM 2345 N N . ASP B 1 143 ? -11.18 14.148 -1.579 1 67.38 143 ASP B N 1
ATOM 2346 C CA . ASP B 1 143 ? -12.125 14.609 -2.594 1 67.38 143 ASP B CA 1
ATOM 2347 C C . ASP B 1 143 ? -13.047 15.695 -2.039 1 67.38 143 ASP B C 1
ATOM 2349 O O . ASP B 1 143 ? -13.43 15.648 -0.869 1 67.38 143 ASP B O 1
#

pLDDT: mean 92.55, std 7.85, range [64.94, 98.88]

Radius of gyration: 18.86 Å; Cα contacts (8 Å, |Δi|>4): 577; chains: 2; bounding box: 45×49×36 Å

Solvent-accessible surface area (backbone atoms only — not comparable to full-atom values): 14957 Å² total; per-residue (Å²): 106,49,64,61,51,44,51,49,52,53,49,40,52,52,22,55,63,68,65,34,58,69,63,32,54,70,37,42,26,92,76,15,34,38,40,49,76,91,50,92,60,61,30,41,49,69,54,47,51,51,42,53,54,53,49,55,59,28,33,42,75,64,45,74,46,78,80,45,76,44,40,41,83,51,34,33,35,38,34,34,39,39,36,30,28,31,64,26,71,53,97,87,34,67,50,70,69,42,77,35,61,35,47,32,35,35,39,36,31,48,52,96,83,12,38,33,33,33,43,46,18,46,33,54,59,49,52,36,27,71,68,61,56,33,66,80,81,62,72,56,97,78,97,106,48,63,60,51,46,50,51,52,53,48,39,53,52,21,56,63,66,66,35,58,69,63,31,54,71,38,42,25,90,75,16,35,38,40,47,76,91,50,91,62,60,30,40,48,68,54,46,52,52,41,53,53,52,47,54,59,29,32,42,74,64,45,75,44,78,80,44,76,44,42,41,82,50,34,33,34,38,34,34,39,38,36,31,28,33,64,25,70,52,96,86,33,68,50,70,70,42,76,36,61,34,47,34,35,37,38,36,31,49,52,96,84,13,38,33,32,33,44,47,20,45,33,54,59,51,50,37,27,73,67,61,56,33,65,80,81,64,71,56,95,77,98

Secondary structure (DSSP, 8-state):
-HHHHHHHHHHHHHHHHTT-HHHHHHTEEEEEEEE-TT-SS-EEHHHHHHHHHHHHHHEEEEEEEEEEEEEETTEEEEEEEEEEEE-S-BTTBPP---EEEEEEEEEEEEETTEEEEEEEEE--HHHHHHHTSS-TTPPPTT-/-HHHHHHHHHHHHHHHHTT-HHHHHHTEEEEEEEE-TT-SS-EEHHHHHHHHHHHHHHEEEEEEEEEEEEEETTEEEEEEEEEEEE-S-BTTBPP---EEEEEEEEEEEEETTEEEEEEEEE--HHHHHHHTSS-TTPPPTT-

InterPro domains:
  IPR009959 Polyketide cyclase SnoaL-like [PF07366] (9-131)
  IPR009959 Polyketide cyclase SnoaL-like [PTHR38436] (3-137)
  IPR032710 NTF2-like domain superfamily [SSF54427] (5-135)

Nearest PDB structures (foldseek):
  2gey-assembly3_A  TM=9.296E-01  e=5.569E-13  Streptomyces galilaeus
  2gey-assembly1_B  TM=9.353E-01  e=9.867E-13  Streptomyces galilaeus
  2gey-assembly3_C-2  TM=9.232E-01  e=1.748E-12  Streptomyces galilaeus
  8r20-assembly1_B  TM=9.091E-01  e=1.640E-12  Micromonospora
  3kkg-assembly1_A-2  TM=8.886E-01  e=4.996E-10  Jannaschia sp. CCS1

Foldseek 3Di:
DFVLLVVLVVQLVVCLQVVVLVSNLVQADQQAWEAEPPDPGTDGSVRVSVVSVVVCQQKHDWDKDWPDWDDDDQKIKTWMKIKIFGCPDDPNFHGPRDIFIKTKMKMFGDDPSHGRYMYIDIDCVRVCCSRPVDPPPDDDPVD/DFVLLVVLVVQLVVCLQVVVLVSNLVQADQLAWEADPPDPGTDGSVRVSVVSVVVCQQKHDWDKDWPDWDDDDQKIKTWMKIKIFGCPDDPNFHGPRDIFIKTKMKMFGDDPSHGRYMYIDIDCVRVCCSRPVDPPPDDDPVD

Sequence (286 aa):
MSEVNKKIVREFFAAMDSKRFDDMRDLLHPDHLFHLPMAKEPLDKDAHMIMNMKLQELMTDFDRHFYDQIAEGDKVVSRMKLRMKHVGEFNGVAPTNEYVDLDAIHIMRIKDGLNIEEWDAVDFVPFLKALGFIPKDSKGPWDMSEVNKKIVREFFAAMDSKRFDDMRDLLHPDHLFHLPMAKEPLDKDAHMIMNMKLQELMTDFDRHFYDQIAEGDKVVSRMKLRMKHVGEFNGVAPTNEYVDLDAIHIMRIKDGLNIEEWDAVDFVPFLKALGFIPKDSKGPWD

Organism: NCBI:txid1198232